Protein AF-A0A319DE50-F1 (afdb_monomer_lite)

Sequence (290 aa):
MATFLLDDYSRTASCPEWMDSVQWENEILPLSLSETEKRRFFRALYRLQTYGNIFGGIERVLDSDWSLEDNLWYEKDPTFCNEEAWRLFFGTMAPYQKLVDKIAQGLVDTSALFFSELPEDQRPPEAISLCDCHELQTREWQTREGLASTGPALLYKILHEDEPLAQRNLVLVNTKMQREHFHTDDLWPRPESVPWAMPLLYPADKFNFGTDRDGLRNLLESLPSFERPNLAWERKWLRDDGDFPEVFPDMFEYALGNRHWNWGYAMWDDERAAQWKAPMLDENYPGYDP

Structure (mmCIF, N/CA/C/O backbone):
data_AF-A0A319DE50-F1
#
_entry.id   AF-A0A319DE50-F1
#
loop_
_atom_site.group_PDB
_atom_site.id
_atom_site.type_symbol
_atom_site.label_atom_id
_atom_site.label_alt_id
_atom_site.label_comp_id
_atom_site.label_asym_id
_atom_site.label_entity_id
_atom_site.label_seq_id
_atom_site.pdbx_PDB_ins_code
_atom_site.Cartn_x
_atom_site.Cartn_y
_atom_site.Cartn_z
_atom_site.occupancy
_atom_site.B_iso_or_equiv
_atom_site.auth_seq_id
_atom_site.auth_comp_id
_atom_site.auth_asym_id
_atom_site.auth_atom_id
_atom_site.pdbx_PDB_model_num
ATOM 1 N N . MET A 1 1 ? 15.748 -8.137 1.531 1.00 70.81 1 MET A N 1
ATOM 2 C CA . MET A 1 1 ? 14.394 -7.734 1.091 1.00 70.81 1 MET A CA 1
ATOM 3 C C . MET A 1 1 ? 13.486 -7.340 2.253 1.00 70.81 1 MET A C 1
ATOM 5 O O . MET A 1 1 ? 13.431 -6.155 2.525 1.00 70.81 1 MET A O 1
ATOM 9 N N . ALA A 1 2 ? 12.810 -8.258 2.961 1.00 72.69 2 ALA A N 1
ATOM 10 C CA . ALA A 1 2 ? 11.705 -7.862 3.849 1.00 72.69 2 ALA A CA 1
ATOM 11 C C . ALA A 1 2 ? 12.076 -6.867 4.965 1.00 72.69 2 ALA A C 1
ATOM 13 O O . ALA A 1 2 ? 11.441 -5.824 5.091 1.00 72.69 2 ALA A O 1
ATOM 14 N N . THR A 1 3 ? 13.139 -7.147 5.723 1.00 83.12 3 THR A N 1
ATOM 15 C CA . THR A 1 3 ? 13.678 -6.234 6.746 1.00 83.12 3 THR A CA 1
ATOM 16 C C . THR A 1 3 ? 14.117 -4.896 6.157 1.00 83.12 3 THR A C 1
ATOM 18 O O . THR A 1 3 ? 13.723 -3.860 6.663 1.00 83.12 3 THR A O 1
ATOM 21 N N . PHE A 1 4 ? 14.835 -4.908 5.032 1.00 81.81 4 PHE A N 1
ATOM 22 C CA . PHE A 1 4 ? 15.253 -3.692 4.323 1.00 81.81 4 PHE A CA 1
ATOM 23 C C . PHE A 1 4 ? 14.069 -2.787 3.935 1.00 81.81 4 PHE A C 1
ATOM 25 O O . PHE A 1 4 ? 14.198 -1.571 3.995 1.00 81.81 4 PHE A O 1
ATOM 32 N N . LEU A 1 5 ? 12.917 -3.359 3.570 1.00 76.75 5 LEU A N 1
ATOM 33 C CA . LEU A 1 5 ? 11.721 -2.596 3.191 1.00 76.75 5 LEU A CA 1
ATOM 34 C C . LEU A 1 5 ? 10.946 -2.065 4.409 1.00 76.75 5 LEU A C 1
ATOM 36 O O . LEU A 1 5 ? 10.341 -1.001 4.315 1.00 76.75 5 LEU A O 1
ATOM 40 N N . LEU A 1 6 ? 11.009 -2.754 5.556 1.00 85.38 6 LEU A N 1
ATOM 41 C CA . LEU A 1 6 ? 10.558 -2.219 6.849 1.00 85.38 6 LEU A CA 1
ATOM 42 C C . LEU A 1 6 ? 11.449 -1.047 7.286 1.00 85.38 6 LEU A C 1
ATOM 44 O O . LEU A 1 6 ? 10.943 0.015 7.644 1.00 85.38 6 LEU A O 1
ATOM 48 N N . ASP A 1 7 ? 12.768 -1.243 7.235 1.00 87.06 7 ASP A N 1
ATOM 49 C CA . ASP A 1 7 ? 13.763 -0.224 7.562 1.00 87.06 7 ASP A CA 1
ATOM 50 C C . ASP A 1 7 ? 13.615 0.991 6.639 1.00 87.06 7 ASP A C 1
ATOM 52 O O . ASP A 1 7 ? 13.705 2.124 7.107 1.00 87.06 7 ASP A O 1
ATOM 56 N N . ASP A 1 8 ? 13.348 0.783 5.345 1.00 83.88 8 ASP A N 1
ATOM 57 C CA . ASP A 1 8 ? 13.068 1.885 4.431 1.00 83.88 8 ASP A CA 1
ATOM 58 C C . ASP A 1 8 ? 11.766 2.602 4.753 1.00 83.88 8 ASP A C 1
ATOM 60 O O . ASP A 1 8 ? 11.806 3.806 4.981 1.00 83.88 8 ASP A O 1
ATOM 64 N N . TYR A 1 9 ? 10.648 1.883 4.897 1.00 84.81 9 TYR A N 1
ATOM 65 C CA . TYR A 1 9 ? 9.379 2.489 5.304 1.00 84.81 9 TYR A CA 1
ATOM 66 C C . TYR A 1 9 ? 9.523 3.308 6.598 1.00 84.81 9 TYR A C 1
ATOM 68 O O . TYR A 1 9 ? 8.973 4.403 6.688 1.00 84.81 9 TYR A O 1
ATOM 76 N N . SER A 1 10 ? 10.321 2.846 7.570 1.00 88.50 10 SER A N 1
ATOM 77 C CA . SER A 1 10 ? 10.605 3.626 8.780 1.00 88.50 10 SER A CA 1
ATOM 78 C C . SER A 1 10 ? 11.291 4.968 8.496 1.00 88.50 10 SER A C 1
ATOM 80 O O . SER A 1 10 ? 11.008 5.941 9.186 1.00 88.50 10 SER A O 1
ATOM 82 N N . ARG A 1 11 ? 12.154 5.052 7.477 1.00 88.12 11 ARG A N 1
ATOM 83 C CA . ARG A 1 11 ? 12.851 6.282 7.068 1.00 88.12 11 ARG A CA 1
ATOM 84 C C . ARG A 1 11 ? 12.043 7.137 6.089 1.00 88.12 11 ARG A C 1
ATOM 86 O O . ARG A 1 11 ? 12.290 8.333 6.021 1.00 88.12 11 ARG A O 1
ATOM 93 N N . THR A 1 12 ? 11.139 6.539 5.308 1.00 83.50 12 THR A N 1
ATOM 94 C CA . THR A 1 12 ? 10.522 7.174 4.127 1.00 83.50 12 THR A CA 1
ATOM 95 C C . THR A 1 12 ? 8.998 7.320 4.200 1.00 83.50 12 THR A C 1
ATOM 97 O O . THR A 1 12 ? 8.396 7.839 3.255 1.00 83.50 12 THR A O 1
ATOM 100 N N . ALA A 1 13 ? 8.347 6.897 5.292 1.00 84.81 13 ALA A N 1
ATOM 101 C CA . ALA A 1 13 ? 6.901 7.030 5.500 1.00 84.81 13 ALA A CA 1
ATOM 102 C C . ALA A 1 13 ? 6.389 8.459 5.226 1.00 84.81 13 ALA A C 1
ATOM 104 O O . ALA A 1 13 ? 7.027 9.446 5.591 1.00 84.81 13 ALA A O 1
ATOM 105 N N . SER A 1 14 ? 5.231 8.574 4.563 1.00 82.44 14 SER A N 1
ATOM 106 C CA . SER A 1 14 ? 4.630 9.878 4.244 1.00 82.44 14 SER A CA 1
ATOM 107 C C . SER A 1 14 ? 4.211 10.614 5.509 1.00 82.44 14 SER A C 1
ATOM 109 O O . SER A 1 14 ? 3.664 9.986 6.416 1.00 82.44 14 SER A O 1
ATOM 111 N N . CYS A 1 15 ? 4.382 11.938 5.504 1.00 86.44 15 CYS A N 1
ATOM 112 C CA . CYS A 1 15 ? 3.722 12.805 6.472 1.00 86.44 15 CYS A CA 1
ATOM 113 C C . CYS A 1 15 ? 2.201 12.551 6.430 1.00 86.44 15 CYS A C 1
ATOM 115 O O . CYS A 1 15 ? 1.641 12.444 5.334 1.00 86.44 15 CYS A O 1
ATOM 117 N N . PRO A 1 16 ? 1.522 12.408 7.577 1.00 87.75 16 PRO A N 1
ATOM 118 C CA . PRO A 1 16 ? 0.067 12.362 7.624 1.00 87.75 16 PRO A CA 1
ATOM 119 C C . PRO A 1 16 ? -0.513 13.759 7.372 1.00 87.75 16 PRO A C 1
ATOM 121 O O . PRO A 1 16 ? 0.035 14.741 7.862 1.00 87.75 16 PRO A O 1
ATOM 124 N N . GLU A 1 17 ? -1.644 13.850 6.667 1.00 85.50 17 GLU A N 1
ATOM 125 C CA . GLU A 1 17 ? -2.285 15.122 6.255 1.00 85.50 17 GLU A CA 1
ATOM 126 C C . GLU A 1 17 ? -2.549 16.116 7.405 1.00 85.50 17 GLU A C 1
ATOM 128 O O . GLU A 1 17 ? -2.635 17.323 7.198 1.00 85.50 17 GLU A O 1
ATOM 133 N N . TRP A 1 18 ? -2.682 15.614 8.635 1.00 89.06 18 TRP A N 1
ATOM 134 C CA . TRP A 1 18 ? -2.965 16.402 9.838 1.00 89.06 18 TRP A CA 1
ATOM 135 C C . TRP A 1 18 ? -1.716 16.781 10.652 1.00 89.06 18 TRP A C 1
ATOM 137 O O . TRP A 1 18 ? -1.844 17.284 11.771 1.00 89.06 18 TRP A O 1
ATOM 147 N N . MET A 1 19 ? -0.517 16.499 10.139 1.00 90.88 19 MET A N 1
ATOM 148 C CA . MET A 1 19 ? 0.757 16.766 10.809 1.00 90.88 19 MET A CA 1
ATOM 149 C C . MET A 1 19 ? 1.609 17.749 10.005 1.00 90.88 19 MET A C 1
ATOM 151 O O . MET A 1 19 ? 1.529 17.818 8.781 1.00 90.88 19 MET A O 1
ATOM 155 N N . ASP A 1 20 ? 2.440 18.516 10.708 1.00 93.19 20 ASP A N 1
ATOM 156 C CA . ASP A 1 20 ? 3.396 19.421 10.076 1.00 93.19 20 ASP A CA 1
ATOM 157 C C . ASP A 1 20 ? 4.543 18.623 9.431 1.00 93.19 20 ASP A C 1
ATOM 159 O O . ASP A 1 20 ? 5.160 17.772 10.077 1.00 93.19 20 ASP A O 1
ATOM 163 N N . SER A 1 21 ? 4.836 18.892 8.155 1.00 91.94 21 SER A N 1
ATOM 164 C CA . SER A 1 21 ? 5.846 18.146 7.396 1.00 91.94 21 SER A CA 1
ATOM 165 C C . SER A 1 21 ? 7.273 18.402 7.877 1.00 91.94 21 SER A C 1
ATOM 167 O O . SER A 1 21 ? 8.094 17.486 7.862 1.00 91.94 21 SER A O 1
ATOM 169 N N . VAL A 1 22 ? 7.569 19.605 8.376 1.00 93.12 22 VAL A N 1
ATOM 170 C CA . VAL A 1 22 ? 8.892 19.945 8.916 1.00 93.12 22 VAL A CA 1
ATOM 171 C C . VAL A 1 22 ? 9.096 19.209 10.242 1.00 93.12 22 VAL A C 1
ATOM 173 O O . VAL A 1 22 ? 10.166 18.641 10.462 1.00 93.12 22 VAL A O 1
ATOM 176 N N . GLN A 1 23 ? 8.068 19.132 11.096 1.00 93.00 23 GLN A N 1
ATOM 177 C CA . GLN A 1 23 ? 8.092 18.288 12.294 1.00 93.00 23 GLN A CA 1
ATOM 178 C C . GLN A 1 23 ? 8.237 16.801 11.938 1.00 93.00 23 GLN A C 1
ATOM 180 O O . GLN A 1 23 ? 9.022 16.093 12.570 1.00 93.00 23 GLN A O 1
ATOM 185 N N . TRP A 1 24 ? 7.519 16.318 10.921 1.00 93.12 24 TRP A N 1
ATOM 186 C CA . TRP A 1 24 ? 7.598 14.922 10.489 1.00 93.12 24 TRP A CA 1
ATOM 187 C C . TRP A 1 24 ? 9.021 14.523 10.076 1.00 93.12 24 TRP A C 1
ATOM 189 O O . TRP A 1 24 ? 9.562 13.538 10.583 1.00 93.12 24 TRP A O 1
ATOM 199 N N . GLU A 1 25 ? 9.650 15.327 9.218 1.00 91.31 25 GLU A N 1
ATOM 200 C CA . GLU A 1 25 ? 11.005 15.089 8.710 1.00 91.31 25 GLU A CA 1
ATOM 201 C C . GLU A 1 25 ? 12.098 15.212 9.782 1.00 91.31 25 GLU A C 1
ATOM 203 O O . GLU A 1 25 ? 13.080 14.473 9.723 1.00 91.31 25 GLU A O 1
ATOM 208 N N . ASN A 1 26 ? 11.949 16.121 10.756 1.00 92.38 26 ASN A N 1
ATOM 209 C CA . ASN A 1 26 ? 13.020 16.455 11.707 1.00 92.38 26 ASN A CA 1
ATOM 210 C C . ASN A 1 26 ? 12.862 15.834 13.108 1.00 92.38 26 ASN A C 1
ATOM 212 O O . ASN A 1 26 ? 13.861 15.691 13.812 1.00 92.38 26 ASN A O 1
ATOM 216 N N . GLU A 1 27 ? 11.644 15.480 13.536 1.00 93.25 27 GLU A N 1
ATOM 217 C CA . GLU A 1 27 ? 11.369 14.972 14.894 1.00 93.25 27 GLU A CA 1
ATOM 218 C C . GLU A 1 27 ? 10.783 13.551 14.932 1.00 93.25 27 GLU A C 1
ATOM 220 O O . GLU A 1 27 ? 10.861 12.896 15.975 1.00 93.25 27 GLU A O 1
ATOM 225 N N . ILE A 1 28 ? 10.174 13.069 13.839 1.00 92.69 28 ILE A N 1
ATOM 226 C CA . ILE A 1 28 ? 9.380 11.824 13.838 1.00 92.69 28 ILE A CA 1
ATOM 227 C C . ILE A 1 28 ? 10.023 10.709 13.002 1.00 92.69 28 ILE A C 1
ATOM 229 O O . ILE A 1 28 ? 9.951 9.540 13.392 1.00 92.69 28 ILE A O 1
ATOM 233 N N . LEU A 1 29 ? 10.668 11.043 11.882 1.00 92.06 29 LEU A N 1
ATOM 234 C CA . LEU A 1 29 ? 11.463 10.089 11.110 1.00 92.06 29 LEU A CA 1
ATOM 235 C C . LEU A 1 29 ? 12.873 9.906 11.726 1.00 92.06 29 LEU A C 1
ATOM 237 O O . LEU A 1 29 ? 13.498 10.886 12.130 1.00 92.06 29 LEU A O 1
ATOM 241 N N . PRO A 1 30 ? 13.425 8.675 11.773 1.00 93.81 30 PRO A N 1
ATOM 242 C CA . PRO A 1 30 ? 12.807 7.419 11.360 1.00 93.81 30 PRO A CA 1
ATOM 243 C C . PRO A 1 30 ? 11.823 6.861 12.404 1.00 93.81 30 PRO A C 1
ATOM 245 O O . PRO A 1 30 ? 12.076 6.886 13.609 1.00 93.81 30 PRO A O 1
ATOM 248 N N . LEU A 1 31 ? 10.724 6.271 11.927 1.00 90.38 31 LEU A N 1
ATOM 249 C CA . LEU A 1 31 ? 9.684 5.682 12.765 1.00 90.38 31 LEU A CA 1
ATOM 250 C C . LEU A 1 31 ? 10.224 4.536 13.630 1.00 90.38 31 LEU A C 1
ATOM 252 O O . LEU A 1 31 ? 10.505 3.437 13.148 1.00 90.38 31 LEU A O 1
ATOM 256 N N . SER A 1 32 ? 10.250 4.749 14.945 1.00 92.38 32 SER A N 1
ATOM 257 C CA . SER A 1 32 ? 10.361 3.658 15.916 1.00 92.38 32 SER A CA 1
ATOM 258 C C . SER A 1 32 ? 9.052 2.858 15.924 1.00 92.38 32 SER A C 1
ATOM 260 O O . SER A 1 32 ? 8.085 3.243 16.585 1.00 92.38 32 SER A O 1
ATOM 262 N N . LEU A 1 33 ? 8.993 1.797 15.114 1.00 90.50 33 LEU A N 1
ATOM 263 C CA . LEU A 1 33 ? 7.822 0.926 14.961 1.00 90.50 33 LEU A CA 1
ATOM 264 C C . LEU A 1 33 ? 7.727 -0.104 16.097 1.00 90.50 33 LEU A C 1
ATOM 266 O O . LEU A 1 33 ? 8.732 -0.698 16.503 1.00 90.50 33 LEU A O 1
ATOM 270 N N . SER A 1 34 ? 6.508 -0.359 16.573 1.00 91.25 34 SER A N 1
ATOM 271 C CA . SER A 1 34 ? 6.209 -1.392 17.573 1.00 91.25 34 SER A CA 1
ATOM 272 C C . SER A 1 34 ? 6.342 -2.811 16.991 1.00 91.25 34 SER A C 1
ATOM 274 O O . SER A 1 34 ? 6.367 -3.010 15.776 1.00 91.25 34 SER A O 1
ATOM 276 N N . GLU A 1 35 ? 6.384 -3.842 17.841 1.00 89.19 35 GLU A N 1
ATOM 277 C CA . GLU A 1 35 ? 6.319 -5.237 17.375 1.00 89.19 35 GLU A CA 1
ATOM 278 C C . GLU A 1 35 ? 4.968 -5.596 16.730 1.00 89.19 35 GLU A C 1
ATOM 280 O O . GLU A 1 35 ? 4.924 -6.441 15.835 1.00 89.19 35 GLU A O 1
ATOM 285 N N . THR A 1 36 ? 3.869 -4.951 17.132 1.00 86.44 36 THR A N 1
ATOM 286 C CA . THR A 1 36 ? 2.558 -5.083 16.477 1.00 86.44 36 THR A CA 1
ATOM 287 C C . THR A 1 36 ? 2.598 -4.437 15.095 1.00 86.44 36 THR A C 1
ATOM 289 O O . THR A 1 36 ? 2.175 -5.060 14.126 1.00 86.44 36 THR A O 1
ATOM 292 N N . GLU A 1 37 ? 3.182 -3.244 14.972 1.00 87.81 37 GLU A N 1
ATOM 293 C CA . GLU A 1 37 ? 3.294 -2.506 13.708 1.00 87.81 37 GLU A CA 1
ATOM 294 C C . GLU A 1 37 ? 4.229 -3.214 12.727 1.00 87.81 37 GLU A C 1
ATOM 296 O O . GLU A 1 37 ? 3.890 -3.369 11.560 1.00 87.81 37 GLU A O 1
ATOM 301 N N . LYS A 1 38 ? 5.358 -3.762 13.197 1.00 89.00 38 LYS A N 1
ATOM 302 C CA . LYS A 1 38 ? 6.231 -4.634 12.390 1.00 89.00 38 LYS A CA 1
ATOM 303 C C . LYS A 1 38 ? 5.509 -5.897 11.936 1.00 89.00 38 LYS A C 1
ATOM 305 O O . LYS A 1 38 ? 5.690 -6.318 10.800 1.00 89.00 38 LYS A O 1
ATOM 310 N N . ARG A 1 39 ? 4.668 -6.508 12.780 1.00 81.50 39 ARG A N 1
ATOM 311 C CA . ARG A 1 39 ? 3.827 -7.652 12.377 1.00 81.50 39 ARG A CA 1
ATOM 312 C C . ARG A 1 39 ? 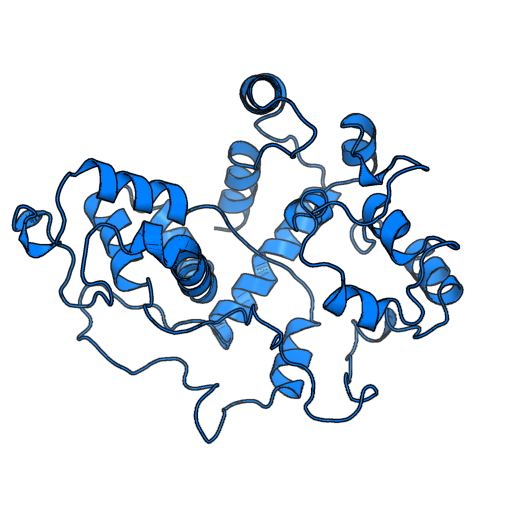2.761 -7.239 11.371 1.00 81.50 39 ARG A C 1
ATOM 314 O O . ARG A 1 39 ? 2.557 -7.970 10.410 1.00 81.50 39 ARG A O 1
ATOM 321 N N . ARG A 1 40 ? 2.119 -6.081 11.549 1.00 79.94 40 ARG A N 1
ATOM 322 C CA . ARG A 1 40 ? 1.155 -5.496 10.606 1.00 79.94 40 ARG A CA 1
ATOM 323 C C . ARG A 1 40 ? 1.829 -5.152 9.272 1.00 79.94 40 ARG A C 1
ATOM 325 O O . ARG A 1 40 ? 1.240 -5.454 8.242 1.00 79.94 40 ARG A O 1
ATOM 332 N N . PHE A 1 41 ? 3.073 -4.666 9.281 1.00 83.19 41 PHE A N 1
ATOM 333 C CA . PHE A 1 41 ? 3.892 -4.360 8.102 1.00 83.19 41 PHE A CA 1
ATOM 334 C C . PHE A 1 41 ? 4.469 -5.603 7.411 1.00 83.19 41 PHE A C 1
ATOM 336 O O . PHE A 1 41 ? 4.418 -5.691 6.195 1.00 83.19 41 PHE A O 1
ATOM 343 N N . PHE A 1 42 ? 5.000 -6.597 8.128 1.00 79.56 42 PHE A N 1
ATOM 344 C CA . PHE A 1 42 ? 5.453 -7.845 7.496 1.00 79.56 42 PHE A CA 1
ATOM 345 C C . PHE A 1 42 ? 4.280 -8.684 7.017 1.00 79.56 42 PHE A C 1
ATOM 347 O O . PHE A 1 42 ? 4.364 -9.285 5.951 1.00 79.56 42 PHE A O 1
ATOM 354 N N . ARG A 1 43 ? 3.157 -8.669 7.751 1.00 74.69 43 ARG A N 1
ATOM 355 C CA . ARG A 1 43 ? 1.880 -9.075 7.180 1.00 74.69 43 ARG A CA 1
ATOM 356 C C . ARG A 1 43 ? 1.644 -8.241 5.928 1.00 74.69 43 ARG A C 1
ATOM 358 O O . ARG A 1 43 ? 1.459 -8.849 4.901 1.00 74.69 43 ARG A O 1
ATOM 365 N N . ALA A 1 44 ? 1.731 -6.913 5.935 1.00 72.00 44 ALA A N 1
ATOM 366 C CA . ALA A 1 44 ? 1.532 -6.119 4.724 1.00 72.00 44 ALA A CA 1
ATOM 367 C C . ALA A 1 44 ? 2.404 -6.584 3.534 1.00 72.00 44 ALA A C 1
ATOM 369 O O . ALA A 1 44 ? 1.902 -7.132 2.562 1.00 72.00 44 ALA A O 1
ATOM 370 N N . LEU A 1 45 ? 3.716 -6.487 3.644 1.00 68.56 45 LEU A N 1
ATOM 371 C CA . LEU A 1 45 ? 4.692 -6.723 2.585 1.00 68.56 45 LEU A CA 1
ATOM 372 C C . LEU A 1 45 ? 4.451 -7.940 1.662 1.00 68.56 45 LEU A C 1
ATOM 374 O O . LEU A 1 45 ? 4.771 -7.902 0.472 1.00 68.56 45 LEU A O 1
ATOM 378 N N . TYR A 1 46 ? 3.904 -9.029 2.205 1.00 62.28 46 TYR A N 1
ATOM 379 C CA . TYR A 1 46 ? 3.781 -10.304 1.511 1.00 62.28 46 TYR A CA 1
ATOM 380 C C . TYR A 1 46 ? 2.458 -10.544 0.719 1.00 62.28 46 TYR A C 1
ATOM 382 O O . TYR A 1 46 ? 2.487 -11.450 -0.109 1.00 62.28 46 TYR A O 1
ATOM 390 N N . ARG A 1 47 ? 1.333 -9.781 0.835 1.00 64.31 47 ARG A N 1
ATOM 391 C CA . ARG A 1 47 ? 0.147 -10.023 -0.070 1.00 64.31 47 ARG A CA 1
ATOM 392 C C . ARG A 1 47 ? 0.550 -9.535 -1.431 1.00 64.31 47 ARG A C 1
ATOM 394 O O . ARG A 1 47 ? 0.354 -10.256 -2.386 1.00 64.31 47 ARG A O 1
ATOM 401 N N . LEU A 1 48 ? 1.141 -8.349 -1.511 1.00 60.09 48 LEU A N 1
ATOM 402 C CA . LEU A 1 48 ? 1.625 -7.788 -2.761 1.00 60.09 48 LEU A CA 1
ATOM 403 C C . LEU A 1 48 ? 2.787 -8.601 -3.353 1.00 60.09 48 LEU A C 1
ATOM 405 O O . LEU A 1 48 ? 2.920 -8.665 -4.569 1.00 60.09 48 LEU A O 1
ATOM 409 N N . GLN A 1 49 ? 3.552 -9.335 -2.531 1.00 57.59 49 GLN A N 1
ATOM 410 C CA . GLN A 1 49 ? 4.434 -10.381 -3.058 1.00 57.59 49 GLN A CA 1
ATOM 411 C C . GLN A 1 49 ? 3.664 -11.542 -3.688 1.00 57.59 49 GLN A C 1
ATOM 413 O O . GLN A 1 49 ? 3.943 -11.910 -4.824 1.00 57.59 49 GLN A O 1
ATOM 418 N N . THR A 1 50 ? 2.720 -12.137 -2.958 1.00 55.50 50 THR A N 1
ATOM 419 C CA . THR A 1 50 ? 1.926 -13.268 -3.452 1.00 55.50 50 THR A CA 1
ATOM 420 C C . THR A 1 50 ? 1.087 -12.875 -4.665 1.00 55.50 50 THR A C 1
ATOM 422 O O . THR A 1 50 ? 1.081 -13.610 -5.638 1.00 55.50 50 THR A O 1
ATOM 425 N N . TYR A 1 51 ? 0.456 -11.703 -4.648 1.00 58.28 51 TYR A N 1
ATOM 426 C CA . TYR A 1 51 ? -0.277 -11.117 -5.759 1.00 58.28 51 TYR A CA 1
ATOM 427 C C . TYR A 1 51 ? 0.634 -10.909 -6.965 1.00 58.28 51 TYR A C 1
ATOM 429 O O . TYR A 1 51 ? 0.321 -11.413 -8.036 1.00 58.28 51 TYR A O 1
ATOM 437 N N . GLY A 1 52 ? 1.771 -10.225 -6.801 1.00 55.12 52 GLY A N 1
ATOM 438 C CA . GLY A 1 52 ? 2.632 -9.898 -7.935 1.00 55.12 52 GLY A CA 1
ATOM 439 C C . GLY A 1 52 ? 3.299 -11.117 -8.568 1.00 55.12 52 GLY A C 1
ATOM 440 O O . GLY A 1 52 ? 3.396 -11.218 -9.784 1.00 55.12 52 GLY A O 1
ATOM 441 N N . ASN A 1 53 ? 3.638 -12.119 -7.756 1.00 60.41 53 ASN A N 1
ATOM 442 C CA . ASN A 1 53 ? 4.102 -13.422 -8.236 1.00 60.41 53 ASN A CA 1
ATOM 443 C C . ASN A 1 53 ? 3.006 -14.262 -8.927 1.00 60.41 53 ASN A C 1
ATOM 445 O O . ASN A 1 53 ? 3.316 -15.327 -9.459 1.00 60.41 53 ASN A O 1
ATOM 449 N N . ILE A 1 54 ? 1.737 -13.853 -8.835 1.00 56.34 54 ILE A N 1
ATOM 450 C CA . ILE A 1 54 ? 0.571 -14.591 -9.326 1.00 56.34 54 ILE A CA 1
ATOM 451 C C . ILE A 1 54 ? -0.080 -13.775 -10.455 1.00 56.34 54 ILE A C 1
ATOM 453 O O . ILE A 1 54 ? 0.197 -14.071 -11.608 1.00 56.34 54 ILE A O 1
ATOM 457 N N . PHE A 1 55 ? -0.841 -12.719 -10.159 1.00 56.31 55 PHE A N 1
ATOM 458 C CA . PHE A 1 55 ? -1.559 -11.864 -11.126 1.00 56.31 55 PHE A CA 1
ATOM 459 C C . PHE A 1 55 ? -0.703 -10.745 -11.751 1.00 56.31 55 PHE A C 1
ATOM 461 O O . PHE A 1 55 ? -1.149 -10.053 -12.667 1.00 56.31 55 PHE A O 1
ATOM 468 N N . GLY A 1 56 ? 0.500 -10.512 -11.224 1.00 59.34 56 GLY A N 1
ATOM 469 C CA . GLY A 1 56 ? 1.336 -9.369 -11.584 1.00 59.34 56 GLY A CA 1
ATOM 470 C C . GLY A 1 56 ? 1.847 -9.361 -13.022 1.00 59.34 56 GLY A C 1
ATOM 471 O O . GLY A 1 56 ? 1.753 -10.347 -13.757 1.00 59.34 56 GLY A O 1
ATOM 472 N N . GLY A 1 57 ? 2.440 -8.239 -13.430 1.00 63.34 57 GLY A N 1
ATOM 473 C CA . GLY A 1 57 ? 3.252 -8.188 -14.638 1.00 63.34 57 GLY A CA 1
ATOM 474 C C . GLY A 1 57 ? 4.442 -9.153 -14.558 1.00 63.34 57 GLY A C 1
ATOM 475 O O . GLY A 1 57 ? 5.134 -9.218 -13.546 1.00 63.34 57 GLY A O 1
ATOM 476 N N . ILE A 1 58 ? 4.705 -9.883 -15.644 1.00 67.06 58 ILE A N 1
ATOM 477 C CA . ILE A 1 58 ? 5.938 -10.668 -15.791 1.00 67.06 58 ILE A CA 1
ATOM 478 C C . ILE A 1 58 ? 7.127 -9.692 -15.807 1.00 67.06 58 ILE A C 1
ATOM 480 O O . ILE A 1 58 ? 7.122 -8.747 -16.599 1.00 67.06 58 ILE A O 1
ATOM 484 N N . GLU A 1 59 ? 8.123 -9.914 -14.942 1.00 70.06 59 GLU A N 1
ATOM 485 C CA . GLU A 1 59 ? 9.342 -9.094 -14.889 1.00 70.06 59 GLU A CA 1
ATOM 486 C C . GLU A 1 59 ? 10.129 -9.223 -16.201 1.00 70.06 59 GLU A C 1
ATOM 488 O O . GLU A 1 59 ? 10.460 -10.333 -16.626 1.00 70.06 59 GLU A O 1
ATOM 493 N N . ARG A 1 60 ? 10.453 -8.088 -16.828 1.00 69.81 60 ARG A N 1
ATOM 494 C CA . ARG A 1 60 ? 11.225 -8.039 -18.076 1.00 69.81 60 ARG A CA 1
ATOM 495 C C . ARG A 1 60 ? 12.686 -7.705 -17.788 1.00 69.81 60 ARG A C 1
ATOM 497 O O . ARG A 1 60 ? 12.990 -6.781 -17.030 1.00 69.81 60 ARG A O 1
ATOM 504 N N . VAL A 1 61 ? 13.585 -8.475 -18.401 1.00 77.19 61 VAL A N 1
ATOM 505 C CA . VAL A 1 61 ? 15.037 -8.246 -18.362 1.00 77.19 61 VAL A CA 1
ATOM 506 C C . VAL A 1 61 ? 15.430 -7.205 -19.409 1.00 77.19 61 VAL A C 1
ATOM 508 O O . VAL A 1 61 ? 14.761 -7.068 -20.426 1.00 77.19 61 VAL A O 1
ATOM 511 N N . LEU A 1 62 ? 16.524 -6.474 -19.180 1.00 71.56 62 LEU A N 1
ATOM 512 C CA . LEU A 1 62 ? 16.930 -5.365 -20.059 1.00 71.56 62 LEU A CA 1
ATOM 513 C C . LEU A 1 62 ? 17.205 -5.806 -21.511 1.00 71.56 62 LEU A C 1
ATOM 515 O O . LEU A 1 62 ? 16.983 -5.021 -22.429 1.00 71.56 62 LEU A O 1
ATOM 519 N N . ASP A 1 63 ? 17.638 -7.056 -21.702 1.00 76.25 63 ASP A N 1
ATOM 520 C CA . ASP A 1 63 ? 17.999 -7.644 -22.999 1.00 76.25 63 ASP A CA 1
ATOM 521 C C . ASP A 1 63 ? 16.845 -8.412 -23.689 1.00 76.25 63 ASP A C 1
ATOM 523 O O . ASP A 1 63 ? 17.089 -9.128 -24.661 1.00 76.25 63 ASP A O 1
ATOM 527 N N . SER A 1 64 ? 15.602 -8.355 -23.185 1.00 68.81 64 SER A N 1
ATOM 528 C CA . SER A 1 64 ? 14.476 -9.062 -23.822 1.00 68.81 64 SER A CA 1
ATOM 529 C C . SER A 1 64 ? 13.881 -8.272 -24.987 1.00 68.81 64 SER A C 1
ATOM 531 O O . SER A 1 64 ? 13.551 -7.098 -24.815 1.00 68.81 64 SER A O 1
ATOM 533 N N . ASP A 1 65 ? 13.635 -8.946 -26.115 1.00 71.06 65 ASP A N 1
ATOM 534 C CA . ASP A 1 65 ? 12.816 -8.421 -27.213 1.00 71.06 65 ASP A CA 1
ATOM 535 C C . ASP A 1 65 ? 11.467 -7.881 -26.699 1.00 71.06 65 ASP A C 1
ATOM 537 O O . ASP A 1 65 ? 10.857 -8.442 -25.781 1.00 71.06 65 ASP A O 1
ATOM 541 N N . TRP A 1 66 ? 10.958 -6.814 -27.322 1.00 56.09 66 TRP A N 1
ATOM 542 C CA . TRP A 1 66 ? 9.627 -6.301 -26.997 1.00 56.09 66 TRP A CA 1
ATOM 543 C C . TRP A 1 66 ? 8.555 -7.352 -27.313 1.00 56.09 66 TRP A C 1
ATOM 545 O O . TRP A 1 66 ? 8.366 -7.745 -28.466 1.00 56.09 66 TRP A O 1
ATOM 555 N N . SER A 1 67 ? 7.823 -7.783 -26.286 1.00 60.50 67 SER A N 1
ATOM 556 C CA . SER A 1 67 ? 6.721 -8.735 -26.411 1.00 60.50 67 SER A CA 1
ATOM 557 C C . SER A 1 67 ? 5.383 -8.134 -25.964 1.00 60.50 67 SER A C 1
ATOM 559 O O . SER A 1 67 ? 5.319 -7.246 -25.107 1.00 60.50 67 SER A O 1
ATOM 561 N N . LEU A 1 68 ? 4.293 -8.692 -26.493 1.00 54.53 68 LEU A N 1
ATOM 562 C CA . LEU A 1 68 ? 2.957 -8.618 -25.886 1.00 54.53 68 LEU A CA 1
ATOM 563 C C . LEU A 1 68 ? 2.686 -9.812 -24.951 1.00 54.53 68 LEU A C 1
ATOM 565 O O . LEU A 1 68 ? 1.582 -9.940 -24.430 1.00 54.53 68 LEU A O 1
ATOM 569 N N . GLU A 1 69 ? 3.680 -10.683 -24.737 1.00 54.66 69 GLU A N 1
ATOM 570 C CA . GLU A 1 69 ? 3.582 -11.781 -23.777 1.00 54.66 69 GLU A CA 1
ATOM 571 C C . GLU A 1 69 ? 3.609 -11.210 -22.360 1.00 54.66 69 GLU A C 1
ATOM 573 O O . GLU A 1 69 ? 4.626 -10.741 -21.849 1.00 54.66 69 GLU A O 1
ATOM 578 N N . ASP A 1 70 ? 2.430 -11.226 -21.761 1.00 57.84 70 ASP A N 1
ATOM 579 C CA . ASP A 1 70 ? 2.112 -10.688 -20.453 1.00 57.84 70 ASP A CA 1
ATOM 580 C C . ASP A 1 70 ? 1.282 -11.729 -19.691 1.00 57.84 70 ASP A C 1
ATOM 582 O O . ASP A 1 70 ? 0.931 -12.786 -20.218 1.00 57.84 70 ASP A O 1
ATOM 586 N N . ASN A 1 71 ? 0.920 -11.436 -18.445 1.00 57.50 71 ASN A N 1
ATOM 587 C CA . ASN A 1 71 ? -0.025 -12.272 -17.715 1.00 57.50 71 ASN A CA 1
ATOM 588 C C . ASN A 1 71 ? -1.435 -12.047 -18.303 1.00 57.50 71 ASN A C 1
ATOM 590 O O . ASN A 1 71 ? -2.085 -11.039 -18.022 1.00 57.50 71 ASN A O 1
ATOM 594 N N . LEU A 1 72 ? -1.885 -12.933 -19.201 1.00 55.81 72 LEU A N 1
ATOM 595 C CA . LEU A 1 72 ? -3.081 -12.726 -20.044 1.00 55.81 72 LEU A CA 1
ATOM 596 C C . LEU A 1 72 ? -4.418 -13.006 -19.326 1.00 55.81 72 LEU A C 1
ATOM 598 O O . LEU A 1 72 ? -5.413 -13.357 -19.955 1.00 55.81 72 LEU A O 1
ATOM 602 N N . TRP A 1 73 ? -4.465 -12.875 -18.000 1.00 57.59 73 TRP A N 1
ATOM 603 C CA . TRP A 1 73 ? -5.576 -13.377 -17.176 1.00 57.59 73 TRP A CA 1
ATOM 604 C C . TRP A 1 73 ? -6.865 -12.554 -17.276 1.00 57.59 73 TRP A C 1
ATOM 606 O O . TRP A 1 73 ? -7.884 -12.961 -16.734 1.00 57.59 73 TRP A O 1
ATOM 616 N N . TYR A 1 74 ? -6.818 -11.437 -18.000 1.00 49.38 74 TYR A N 1
ATOM 617 C CA . TYR A 1 74 ? -7.951 -10.564 -18.314 1.00 49.38 74 TYR A CA 1
ATOM 618 C C . TYR A 1 74 ? -8.397 -10.669 -19.780 1.00 49.38 74 TYR A C 1
ATOM 620 O O . TYR A 1 74 ? -9.253 -9.907 -20.229 1.00 49.38 74 TYR A O 1
ATOM 628 N N . GLU A 1 75 ? -7.791 -11.568 -20.561 1.00 54.19 75 GLU A N 1
ATOM 629 C CA . GLU A 1 75 ? -8.178 -11.781 -21.954 1.00 54.19 75 GLU A CA 1
ATOM 630 C C . GLU A 1 75 ? -9.364 -12.751 -22.071 1.00 54.19 75 GLU A C 1
ATOM 632 O O . GLU A 1 75 ? -9.928 -13.219 -21.086 1.00 54.19 75 GLU A O 1
ATOM 637 N N . LYS A 1 76 ? -9.799 -13.005 -23.307 1.00 47.34 76 LYS A N 1
ATOM 638 C CA . LYS A 1 76 ? -11.139 -13.516 -23.657 1.00 47.34 76 LYS A CA 1
ATOM 639 C C . LYS A 1 76 ? -11.483 -14.938 -23.169 1.00 47.34 76 LYS A C 1
ATOM 641 O O . LYS A 1 76 ? -12.580 -15.415 -23.449 1.00 47.34 76 LYS A O 1
ATOM 646 N N . ASP A 1 77 ? -10.548 -15.605 -22.506 1.00 53.34 77 ASP A N 1
ATOM 647 C CA . ASP A 1 77 ? -10.685 -16.924 -21.884 1.00 53.34 77 ASP A CA 1
ATOM 648 C C . ASP A 1 77 ? -9.755 -16.923 -20.645 1.00 53.34 77 ASP A C 1
ATOM 650 O O . ASP A 1 77 ? -8.586 -17.311 -20.741 1.00 53.34 77 ASP A O 1
ATOM 654 N N . PRO A 1 78 ? -10.188 -16.311 -19.523 1.00 57.03 78 PRO A N 1
ATOM 655 C CA . PRO A 1 78 ? -9.298 -15.926 -18.429 1.00 57.03 78 PRO A CA 1
ATOM 656 C C . PRO A 1 78 ? -8.822 -17.138 -17.619 1.00 57.03 78 PRO A C 1
ATOM 658 O O . PRO A 1 78 ? -9.563 -18.088 -17.381 1.00 57.03 78 PRO A O 1
ATOM 661 N N . THR A 1 79 ? -7.570 -17.098 -17.151 1.00 53.66 79 THR A N 1
ATOM 662 C CA . THR A 1 79 ? -6.939 -18.214 -16.412 1.00 53.66 79 THR A CA 1
ATOM 663 C C . THR A 1 79 ? -7.580 -18.480 -15.042 1.00 53.66 79 THR A C 1
ATOM 665 O O . THR A 1 79 ? -7.462 -19.587 -14.522 1.00 53.66 79 THR A O 1
ATOM 668 N N . PHE A 1 80 ? -8.269 -17.483 -14.482 1.00 53.56 80 PHE A N 1
ATOM 669 C CA . PHE A 1 80 ? -9.038 -17.547 -13.238 1.00 53.56 80 PHE A CA 1
ATOM 670 C C . PHE A 1 80 ? -10.300 -16.695 -13.390 1.00 53.56 80 PHE A C 1
ATOM 672 O O . PHE A 1 80 ? -10.250 -15.654 -14.047 1.00 53.56 80 PHE A O 1
ATOM 679 N N . CYS A 1 81 ? -11.413 -17.076 -12.760 1.00 58.22 81 CYS A N 1
ATOM 680 C CA . CYS A 1 81 ? -12.574 -16.180 -12.671 1.00 58.22 81 CYS A CA 1
ATOM 681 C C . CYS A 1 81 ? -12.399 -15.115 -11.565 1.00 58.22 81 CYS A C 1
ATOM 683 O O . CYS A 1 81 ? -11.535 -15.249 -10.690 1.00 58.22 81 CYS A O 1
ATOM 685 N N . ASN A 1 82 ? -13.240 -14.071 -11.562 1.00 56.03 82 ASN A N 1
ATOM 686 C CA . ASN A 1 82 ? -13.215 -13.014 -10.536 1.00 56.03 82 ASN A CA 1
ATOM 687 C C . ASN A 1 82 ? -13.286 -13.599 -9.116 1.00 56.03 82 ASN A C 1
ATOM 689 O O . ASN A 1 82 ? -12.533 -13.198 -8.231 1.00 56.03 82 ASN A O 1
ATOM 693 N N . GLU A 1 83 ? -14.135 -14.606 -8.905 1.00 53.47 83 GLU A N 1
ATOM 694 C CA . GLU A 1 83 ? -14.298 -15.300 -7.629 1.00 53.47 83 GLU A CA 1
ATOM 695 C C . GLU A 1 83 ? -13.070 -16.147 -7.235 1.00 53.47 83 GLU A C 1
ATOM 697 O O . GLU A 1 83 ? -12.838 -16.381 -6.049 1.00 53.47 83 GLU A O 1
ATOM 702 N N . GLU A 1 84 ? -12.251 -16.602 -8.187 1.00 54.00 84 GLU A N 1
ATOM 703 C CA . GLU A 1 84 ? -10.987 -17.298 -7.911 1.00 54.00 84 GLU A CA 1
ATOM 704 C C . GLU A 1 84 ? -9.858 -16.324 -7.575 1.00 54.00 84 GLU A C 1
ATOM 706 O O . GLU A 1 84 ? -9.106 -16.574 -6.628 1.00 54.00 84 GLU A O 1
ATOM 711 N N . ALA A 1 85 ? -9.803 -15.175 -8.257 1.00 55.66 85 ALA A N 1
ATOM 712 C CA . ALA A 1 85 ? -8.938 -14.067 -7.864 1.00 55.66 85 ALA A CA 1
ATOM 713 C C . ALA A 1 85 ? -9.267 -13.596 -6.434 1.00 55.66 85 ALA A C 1
ATOM 715 O O . ALA A 1 85 ? -8.385 -13.520 -5.572 1.00 55.66 85 ALA A O 1
ATOM 716 N N . TRP A 1 86 ? -10.559 -13.389 -6.150 1.00 54.91 86 TRP A N 1
ATOM 717 C CA . TRP A 1 86 ? -11.089 -13.019 -4.837 1.00 54.91 86 TRP A CA 1
ATOM 718 C C . TRP A 1 86 ? -10.645 -13.992 -3.736 1.00 54.91 86 TRP A C 1
ATOM 720 O O . TRP A 1 86 ? -10.058 -13.583 -2.732 1.00 54.91 86 TRP A O 1
ATOM 730 N N . ARG A 1 87 ? -10.841 -15.303 -3.940 1.00 55.94 87 ARG A N 1
ATOM 731 C CA . ARG A 1 87 ? -10.431 -16.351 -2.984 1.00 55.94 87 ARG A CA 1
ATOM 732 C C . ARG A 1 87 ? -8.950 -16.286 -2.606 1.00 55.94 87 ARG A C 1
ATOM 734 O O . ARG A 1 87 ? -8.615 -16.607 -1.467 1.00 55.94 87 ARG A O 1
ATOM 741 N N . LEU A 1 88 ? -8.074 -15.885 -3.528 1.00 52.19 88 LEU A N 1
ATOM 742 C CA . LEU A 1 88 ? -6.631 -15.828 -3.286 1.00 52.19 88 LEU A CA 1
ATOM 743 C C . LEU A 1 88 ? -6.232 -14.591 -2.458 1.00 52.19 88 LEU A C 1
ATOM 745 O O . LEU A 1 88 ? -5.369 -14.687 -1.585 1.00 52.19 88 LEU A O 1
ATOM 749 N N . PHE A 1 89 ? -6.906 -13.455 -2.661 1.00 48.56 89 PHE A N 1
ATOM 750 C CA . PHE A 1 89 ? -6.646 -12.200 -1.943 1.00 48.56 89 PHE A CA 1
ATOM 751 C C . PHE A 1 89 ? -7.015 -12.219 -0.457 1.00 48.56 89 PHE A C 1
ATOM 753 O O . PHE A 1 89 ? -6.328 -11.591 0.353 1.00 48.56 89 PHE A O 1
ATOM 760 N N . PHE A 1 90 ? -8.099 -12.908 -0.091 1.00 50.62 90 PHE A N 1
ATOM 761 C CA . PHE A 1 90 ? -8.595 -12.915 1.289 1.00 50.62 90 PHE A CA 1
ATOM 762 C C . PHE A 1 90 ? -7.826 -13.863 2.226 1.00 50.62 90 PHE A C 1
ATOM 764 O O . PHE A 1 90 ? -7.958 -13.762 3.447 1.00 50.62 90 PHE A O 1
ATOM 771 N N . GLY A 1 91 ? -6.888 -14.652 1.687 1.00 46.47 91 GLY A N 1
ATOM 772 C CA . GLY A 1 91 ? -5.729 -15.130 2.450 1.00 46.47 91 GLY A CA 1
ATOM 773 C C . GLY A 1 91 ? -4.919 -13.969 3.051 1.00 46.47 91 GLY A C 1
ATOM 774 O O . GLY A 1 91 ? -5.104 -12.811 2.698 1.00 46.47 91 GLY A O 1
ATOM 775 N N . THR A 1 92 ? -4.045 -14.228 4.020 1.00 30.84 92 THR A N 1
ATOM 776 C CA . THR A 1 92 ? -3.340 -13.190 4.806 1.00 30.84 92 THR A CA 1
ATOM 777 C C . THR A 1 92 ? -2.437 -12.268 3.953 1.00 30.84 92 THR A C 1
ATOM 779 O O . THR A 1 92 ? -1.948 -12.748 2.941 1.00 30.84 92 THR A O 1
ATOM 782 N N . MET A 1 93 ? -2.125 -11.029 4.426 1.00 35.41 93 MET A N 1
ATOM 783 C CA . MET A 1 93 ? -0.993 -10.101 4.054 1.00 35.41 93 MET A CA 1
ATOM 784 C C . MET A 1 93 ? -1.413 -8.617 3.609 1.00 35.41 93 MET A C 1
ATOM 786 O O . MET A 1 93 ? -2.494 -8.267 4.054 1.00 35.41 93 MET A O 1
ATOM 790 N N . ALA A 1 94 ? -0.675 -7.675 2.936 1.00 36.50 94 ALA A N 1
ATOM 791 C CA . ALA A 1 94 ? -1.088 -6.315 2.320 1.00 36.50 94 ALA A CA 1
ATOM 792 C C . ALA A 1 94 ? -0.065 -5.576 1.286 1.00 36.50 94 ALA A C 1
ATOM 794 O O . ALA A 1 94 ? 0.325 -6.319 0.384 1.00 36.50 94 ALA A O 1
ATOM 795 N N . PRO A 1 95 ? 0.352 -4.239 1.241 1.00 42.41 95 PRO A N 1
ATOM 796 C CA . PRO A 1 95 ? 0.818 -3.509 -0.010 1.00 42.41 95 PRO A CA 1
ATOM 797 C C . PRO A 1 95 ? 2.130 -2.587 -0.007 1.00 42.41 95 PRO A C 1
ATOM 799 O O . PRO A 1 95 ? 2.941 -2.693 0.910 1.00 42.41 95 PRO A O 1
ATOM 802 N N . TYR A 1 96 ? 2.355 -1.702 -1.035 1.00 41.62 96 TYR A N 1
ATOM 803 C CA . TYR A 1 96 ? 3.501 -0.747 -1.321 1.00 41.62 96 TYR A CA 1
ATOM 804 C C . TYR A 1 96 ? 3.050 0.623 -1.936 1.00 41.62 96 TYR A C 1
ATOM 806 O O . TYR A 1 96 ? 1.909 0.713 -2.369 1.00 41.62 96 TYR A O 1
ATOM 814 N N . GLN A 1 97 ? 3.930 1.657 -2.059 1.00 41.12 97 GLN A N 1
ATOM 815 C CA . GLN A 1 97 ? 3.619 2.937 -2.782 1.00 41.12 97 GLN A CA 1
ATOM 816 C C . GLN A 1 97 ? 4.786 3.757 -3.430 1.00 41.12 97 GLN A C 1
ATOM 818 O O . GLN A 1 97 ? 4.573 4.379 -4.464 1.00 41.12 97 GLN A O 1
ATOM 823 N N . LYS A 1 98 ? 5.989 3.857 -2.830 1.00 51.38 98 LYS A N 1
ATOM 824 C CA . LYS A 1 98 ? 6.801 5.114 -2.851 1.00 51.38 98 LYS A CA 1
ATOM 825 C C . LYS A 1 98 ? 7.941 5.331 -3.876 1.00 51.38 98 LYS A C 1
ATOM 827 O O . LYS A 1 98 ? 8.579 6.379 -3.816 1.00 51.38 98 LYS A O 1
ATOM 832 N N . LEU A 1 99 ? 8.283 4.384 -4.755 1.00 53.19 99 LEU A N 1
ATOM 833 C CA . LEU A 1 99 ? 9.550 4.473 -5.520 1.00 53.19 99 LEU A CA 1
ATOM 834 C C . LEU A 1 99 ? 9.482 5.290 -6.827 1.00 53.19 99 LEU A C 1
ATOM 836 O O . LEU A 1 99 ? 10.489 5.861 -7.243 1.00 53.19 99 LEU A O 1
ATOM 840 N N . VAL A 1 100 ? 8.324 5.337 -7.488 1.00 56.16 100 VAL A N 1
ATOM 841 C CA . VAL A 1 100 ? 8.188 5.900 -8.848 1.00 56.16 100 VAL A CA 1
ATOM 842 C C . VAL A 1 100 ? 8.527 7.385 -8.899 1.00 56.16 100 VAL A C 1
ATOM 844 O O . VAL A 1 100 ? 9.253 7.836 -9.782 1.00 56.16 100 VAL A O 1
ATOM 847 N N . ASP A 1 101 ? 8.042 8.112 -7.904 1.00 57.44 101 ASP A N 1
ATOM 848 C CA . ASP A 1 101 ? 8.040 9.563 -7.765 1.00 57.44 101 ASP A CA 1
ATOM 849 C C . ASP A 1 101 ? 9.457 10.155 -7.948 1.00 57.44 101 ASP A C 1
ATOM 851 O O . ASP A 1 101 ? 9.666 11.117 -8.690 1.00 57.44 101 ASP A O 1
ATOM 855 N N . LYS A 1 102 ? 10.464 9.499 -7.349 1.00 67.56 102 LYS A N 1
ATOM 856 C CA . LYS A 1 102 ? 11.893 9.852 -7.444 1.00 67.56 102 LYS A CA 1
ATOM 857 C C . LYS A 1 102 ? 12.431 9.756 -8.880 1.00 67.56 102 LYS A C 1
ATOM 859 O O . LYS A 1 102 ? 13.280 10.550 -9.277 1.00 67.56 102 LYS A O 1
ATOM 864 N N . ILE A 1 103 ? 11.987 8.754 -9.637 1.00 62.03 103 ILE A N 1
ATOM 865 C CA . ILE A 1 103 ? 12.514 8.430 -10.972 1.00 62.03 103 ILE A CA 1
ATOM 866 C C . ILE A 1 103 ? 11.766 9.211 -12.059 1.00 62.03 103 ILE A C 1
ATOM 868 O O . ILE A 1 103 ? 12.389 9.620 -13.036 1.00 62.03 103 ILE A O 1
ATOM 872 N N . ALA A 1 104 ? 10.481 9.515 -11.849 1.00 61.84 104 ALA A N 1
ATOM 873 C CA . ALA A 1 104 ? 9.739 10.460 -12.679 1.00 61.84 104 ALA A CA 1
ATOM 874 C C . ALA A 1 104 ? 10.394 11.856 -12.661 1.00 61.84 104 ALA A C 1
ATOM 876 O O . ALA A 1 104 ? 10.700 12.396 -13.724 1.00 61.84 104 ALA A O 1
ATOM 877 N N . GLN A 1 105 ? 10.706 12.403 -11.476 1.00 70.12 105 GLN A N 1
ATOM 878 C CA . GLN A 1 105 ? 11.372 13.709 -11.361 1.00 70.12 105 GLN A CA 1
ATOM 879 C C . GLN A 1 105 ? 12.732 13.738 -12.082 1.00 70.12 105 GLN A C 1
ATOM 881 O O . GLN A 1 105 ? 13.009 14.661 -12.845 1.00 70.12 105 GLN A O 1
ATOM 886 N N . GLY A 1 106 ? 13.547 12.6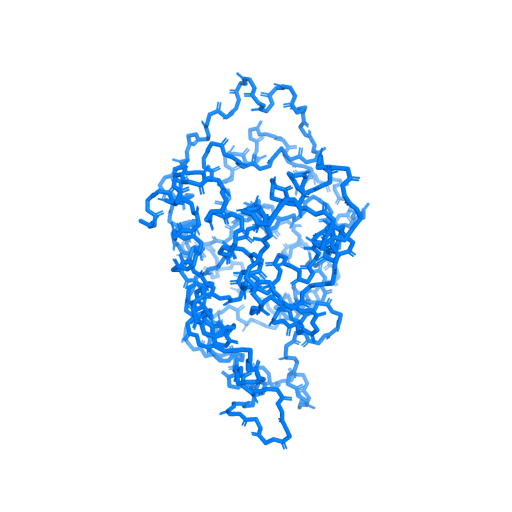90 -11.916 1.00 70.69 106 GLY A N 1
ATOM 887 C CA . GLY A 1 106 ? 14.871 12.598 -12.542 1.00 70.69 106 GLY A CA 1
ATOM 888 C C . GLY A 1 106 ? 14.869 12.537 -14.078 1.00 70.69 106 GLY A C 1
ATOM 889 O O . GLY A 1 106 ? 15.913 12.777 -14.682 1.00 70.69 106 GLY A O 1
ATOM 890 N N . LEU A 1 107 ? 13.732 12.242 -14.724 1.00 62.56 107 LEU A N 1
ATOM 891 C CA . LEU A 1 107 ? 13.577 12.385 -16.178 1.00 62.56 107 LEU A CA 1
ATOM 892 C C . LEU A 1 107 ? 13.197 13.810 -16.581 1.00 62.56 107 LEU A C 1
ATOM 894 O O . LEU A 1 107 ? 13.769 14.336 -17.535 1.00 62.56 107 LEU A O 1
ATOM 898 N N . VAL A 1 108 ? 12.281 14.448 -15.849 1.00 68.38 108 VAL A N 1
ATOM 899 C CA . VAL A 1 108 ? 11.857 15.839 -16.097 1.00 68.38 108 VAL A CA 1
ATOM 900 C C . VAL A 1 108 ? 13.053 16.795 -16.002 1.00 68.38 108 VAL A C 1
ATOM 902 O O . VAL A 1 108 ? 13.230 17.665 -16.856 1.00 68.38 108 VAL A O 1
ATOM 905 N N . ASP A 1 109 ? 13.942 16.566 -15.032 1.00 73.69 109 ASP A N 1
ATOM 906 C CA . ASP A 1 109 ? 15.159 17.358 -14.823 1.00 73.69 109 ASP A CA 1
ATOM 907 C C . ASP A 1 109 ? 16.139 17.320 -16.022 1.00 73.69 109 ASP A C 1
ATOM 909 O O . ASP A 1 109 ? 16.997 18.197 -16.147 1.00 73.69 109 ASP A O 1
ATOM 913 N N . THR A 1 110 ? 16.011 16.357 -16.951 1.00 66.12 110 THR A N 1
ATOM 914 C CA . THR A 1 110 ? 16.865 16.276 -18.157 1.00 66.12 110 THR A CA 1
ATOM 915 C C . THR A 1 110 ? 16.576 17.364 -19.195 1.00 66.12 110 THR A C 1
ATOM 917 O O . THR A 1 110 ? 17.405 17.596 -20.074 1.00 66.12 110 THR A O 1
ATOM 920 N N . SER A 1 111 ? 15.417 18.032 -19.117 1.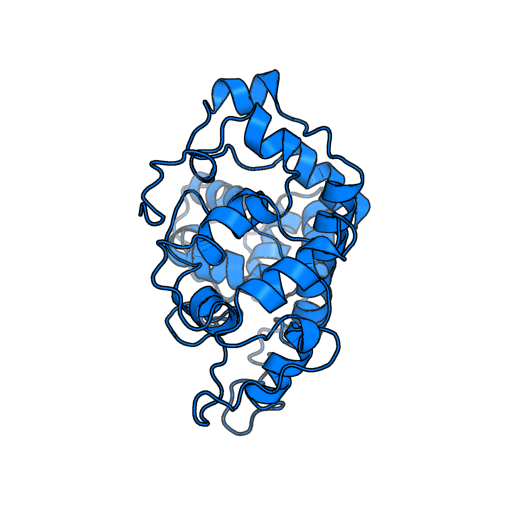00 71.94 111 SER A N 1
ATOM 921 C CA . SER A 1 111 ? 14.907 18.978 -20.129 1.00 71.94 111 SER A CA 1
ATOM 922 C C . SER A 1 111 ? 14.706 18.404 -21.547 1.00 71.94 111 SER A C 1
ATOM 924 O O . SER A 1 111 ? 14.398 19.167 -22.464 1.00 71.94 111 SER A O 1
ATOM 926 N N . ALA A 1 112 ? 14.854 17.090 -21.749 1.00 72.06 112 ALA A N 1
ATOM 927 C CA . ALA A 1 112 ? 14.496 16.418 -22.996 1.00 72.06 112 ALA A CA 1
ATOM 928 C C . ALA A 1 112 ? 12.985 16.149 -23.039 1.00 72.06 112 ALA A C 1
ATOM 930 O O . ALA A 1 112 ? 12.392 15.759 -22.032 1.00 72.06 112 ALA A O 1
ATOM 931 N N . LEU A 1 113 ? 12.358 16.317 -24.205 1.00 74.38 113 LEU A N 1
ATOM 932 C CA . LEU A 1 113 ? 10.977 15.890 -24.416 1.00 74.38 113 LEU A CA 1
ATOM 933 C C . LEU A 1 113 ? 10.958 14.391 -24.708 1.00 74.38 113 LEU A C 1
ATOM 935 O O . LEU A 1 113 ? 10.309 13.643 -23.985 1.00 74.38 113 LEU A O 1
ATOM 939 N N . PHE A 1 114 ? 11.719 13.946 -25.710 1.00 80.94 114 PHE A N 1
ATOM 940 C CA . PHE A 1 114 ? 11.738 12.558 -26.175 1.00 80.94 114 PHE A CA 1
ATOM 941 C C . PHE A 1 114 ? 13.033 11.832 -25.801 1.00 80.94 114 PHE A C 1
ATOM 943 O O . PHE A 1 114 ? 14.122 12.400 -25.850 1.00 80.94 114 PHE A O 1
ATOM 950 N N . PHE A 1 115 ? 12.949 10.521 -25.553 1.00 79.19 115 PHE A N 1
ATOM 951 C CA . PHE A 1 115 ? 14.127 9.693 -25.261 1.00 79.19 115 PHE A CA 1
ATOM 952 C C . PHE A 1 115 ? 15.188 9.704 -26.378 1.00 79.19 115 PHE A C 1
ATOM 954 O O . PHE A 1 115 ? 16.369 9.505 -26.107 1.00 79.19 115 PHE A O 1
ATOM 961 N N . SER A 1 116 ? 14.801 9.971 -27.628 1.00 81.31 116 SER A N 1
ATOM 962 C CA . SER A 1 116 ? 15.722 10.117 -28.765 1.00 81.31 116 SER A CA 1
ATOM 963 C C . SER A 1 116 ? 16.619 11.362 -28.681 1.00 81.31 116 SER A C 1
ATOM 965 O O . SER A 1 116 ? 17.696 11.372 -29.283 1.00 81.31 116 SER A O 1
ATOM 967 N N . GLU A 1 117 ? 16.214 12.384 -27.923 1.00 81.94 117 GLU A N 1
ATOM 968 C CA . GLU A 1 117 ? 16.959 13.633 -27.711 1.00 81.94 117 GLU A CA 1
ATOM 969 C C . GLU A 1 117 ? 18.064 13.480 -26.652 1.00 81.94 117 GLU A C 1
ATOM 971 O O . GLU A 1 117 ? 18.992 14.290 -26.610 1.00 81.94 117 GLU A O 1
ATOM 976 N N . LEU A 1 118 ? 18.008 12.420 -25.836 1.00 83.31 118 LEU A N 1
ATOM 977 C CA . LEU A 1 118 ? 19.074 12.068 -24.900 1.00 83.31 118 LEU A CA 1
ATOM 978 C C . LEU A 1 118 ? 20.350 11.618 -25.647 1.00 83.31 118 LEU A C 1
ATOM 980 O O . LEU A 1 118 ? 20.249 11.015 -26.728 1.00 83.31 118 LEU A O 1
ATOM 984 N N . PRO A 1 119 ? 21.546 11.844 -25.058 1.00 85.88 119 PRO A N 1
ATOM 985 C CA . PRO A 1 119 ? 22.798 11.229 -25.499 1.00 85.88 119 PRO A CA 1
ATOM 986 C C . PRO A 1 119 ? 22.656 9.714 -25.665 1.00 85.88 119 PRO A C 1
ATOM 988 O O . PRO A 1 119 ? 21.931 9.075 -24.908 1.00 85.88 119 PRO A O 1
ATOM 991 N N . GLU A 1 120 ? 23.332 9.132 -26.656 1.00 83.56 120 GLU A N 1
ATOM 992 C CA . GLU A 1 120 ? 23.141 7.730 -27.058 1.00 83.56 120 GLU A CA 1
ATOM 993 C C . GLU A 1 120 ? 23.447 6.728 -25.929 1.00 83.56 120 GLU A C 1
ATOM 995 O O . GLU A 1 120 ? 22.718 5.756 -25.761 1.00 83.56 120 GLU A O 1
ATOM 1000 N N . ASP A 1 121 ? 24.441 7.035 -25.093 1.00 84.56 121 ASP A N 1
ATOM 1001 C CA . ASP A 1 121 ? 24.813 6.329 -23.859 1.00 84.56 121 ASP A CA 1
ATOM 1002 C C . ASP A 1 121 ? 23.795 6.481 -22.712 1.00 84.56 121 ASP A C 1
ATOM 1004 O O . ASP A 1 121 ? 23.811 5.710 -21.755 1.00 84.56 121 ASP A O 1
ATOM 1008 N N . GLN A 1 122 ? 22.897 7.463 -22.806 1.00 82.56 122 GLN A N 1
ATOM 1009 C CA . GLN A 1 122 ? 21.877 7.785 -21.805 1.00 82.56 122 GLN A CA 1
ATOM 1010 C C . GLN A 1 122 ? 20.462 7.430 -22.268 1.00 82.56 122 GLN A C 1
ATOM 1012 O O . GLN A 1 122 ? 19.506 7.653 -21.519 1.00 82.56 122 GLN A O 1
ATOM 1017 N N . ARG A 1 123 ? 20.285 6.858 -23.463 1.00 85.06 123 ARG A N 1
ATOM 1018 C CA . ARG A 1 123 ? 18.977 6.379 -23.929 1.00 85.06 123 ARG A CA 1
ATOM 1019 C C . ARG A 1 123 ? 18.510 5.165 -23.111 1.00 85.06 123 ARG A C 1
ATOM 1021 O O . ARG A 1 123 ? 19.335 4.436 -22.557 1.00 85.06 123 ARG A O 1
ATOM 1028 N N . PRO A 1 124 ? 17.193 4.959 -22.959 1.00 81.19 124 PRO A N 1
ATOM 1029 C CA . PRO A 1 124 ? 16.662 3.717 -22.413 1.00 81.19 124 PRO A CA 1
ATOM 1030 C C . PRO A 1 124 ? 16.765 2.564 -23.436 1.00 81.19 124 PRO A C 1
ATOM 1032 O O . PRO A 1 124 ? 16.942 2.828 -24.627 1.00 81.19 124 PRO A O 1
ATOM 1035 N N . PRO A 1 125 ? 16.630 1.295 -23.001 1.00 82.19 125 PRO A N 1
ATOM 1036 C CA . PRO A 1 125 ? 16.580 0.139 -23.901 1.00 82.19 125 PRO A CA 1
ATOM 1037 C C . PRO A 1 125 ? 15.377 0.185 -24.853 1.00 82.19 125 PRO A C 1
ATOM 1039 O O . PRO A 1 125 ? 14.343 0.761 -24.522 1.00 82.19 125 PRO A O 1
ATOM 1042 N N . GLU A 1 126 ? 15.457 -0.503 -25.996 1.00 78.94 126 GLU A N 1
ATOM 1043 C CA . GLU A 1 126 ? 14.350 -0.575 -26.972 1.00 78.94 126 GLU A CA 1
ATOM 1044 C C . GLU A 1 126 ? 13.095 -1.293 -26.429 1.00 78.94 126 GLU A C 1
ATOM 1046 O O . GLU A 1 126 ? 12.003 -1.122 -26.964 1.00 78.94 126 GLU A O 1
ATOM 1051 N N . ALA A 1 127 ? 13.227 -2.063 -25.343 1.00 74.75 127 ALA A N 1
ATOM 1052 C CA . ALA A 1 127 ? 12.151 -2.846 -24.733 1.00 74.75 127 ALA A CA 1
ATOM 1053 C C . ALA A 1 127 ? 11.101 -2.027 -23.944 1.00 74.75 127 ALA A C 1
ATOM 1055 O O . ALA A 1 127 ? 10.134 -2.609 -23.443 1.00 74.75 127 ALA A O 1
ATOM 1056 N N . ILE A 1 128 ? 11.274 -0.707 -23.793 1.00 78.25 128 ILE A N 1
ATOM 1057 C CA . ILE A 1 128 ? 10.354 0.143 -23.016 1.00 78.25 128 ILE A CA 1
ATOM 1058 C C . ILE A 1 128 ? 8.988 0.309 -23.697 1.00 78.25 128 ILE A C 1
ATOM 1060 O O . ILE A 1 128 ? 8.873 0.276 -24.919 1.00 78.25 128 ILE A O 1
ATOM 1064 N N . SER A 1 129 ? 7.935 0.559 -22.909 1.00 71.31 129 SER A N 1
ATOM 1065 C CA . SER A 1 129 ? 6.597 0.855 -23.449 1.00 71.31 129 SER A CA 1
ATOM 1066 C C . SER A 1 129 ? 6.265 2.351 -23.536 1.00 71.31 129 SER A C 1
ATOM 1068 O O . SER A 1 129 ? 5.108 2.685 -23.767 1.00 71.31 129 SER A O 1
ATOM 1070 N N . LEU A 1 130 ? 7.223 3.241 -23.265 1.00 75.50 130 LEU A N 1
ATOM 1071 C CA . LEU A 1 130 ? 7.018 4.688 -23.109 1.00 75.50 130 LEU A CA 1
ATOM 1072 C C . LEU A 1 130 ? 7.613 5.450 -24.300 1.00 75.50 130 LEU A C 1
ATOM 1074 O O . LEU A 1 130 ? 8.681 5.098 -24.797 1.00 75.50 130 LEU A O 1
ATOM 1078 N N . CYS A 1 131 ? 6.935 6.501 -24.747 1.00 75.56 131 CYS A N 1
ATOM 1079 C CA . CYS A 1 131 ? 7.319 7.292 -25.914 1.00 75.56 131 CYS A CA 1
ATOM 1080 C C . CYS A 1 131 ? 8.194 8.506 -25.571 1.00 75.56 131 CYS A C 1
ATOM 1082 O O . CYS A 1 131 ? 9.013 8.915 -26.399 1.00 75.56 131 CYS A O 1
ATOM 1084 N N . ASP A 1 132 ? 8.023 9.098 -24.386 1.00 80.38 132 ASP A N 1
ATOM 1085 C CA . ASP A 1 132 ? 8.659 10.366 -24.021 1.00 80.38 132 ASP A CA 1
ATOM 1086 C C . ASP A 1 132 ? 9.038 10.453 -22.525 1.00 80.38 132 ASP A C 1
ATOM 1088 O O . ASP A 1 132 ? 8.603 9.644 -21.700 1.00 80.38 132 ASP A O 1
ATOM 1092 N N . CYS A 1 133 ? 9.897 11.419 -22.179 1.00 73.88 133 CYS A N 1
ATOM 1093 C CA . CYS A 1 133 ? 10.486 11.566 -20.843 1.00 73.88 133 CYS A CA 1
ATOM 1094 C C . CYS A 1 133 ? 9.480 11.988 -19.755 1.00 73.88 133 CYS A C 1
ATOM 1096 O O . CYS A 1 133 ? 9.768 11.836 -18.569 1.00 73.88 133 CYS A O 1
ATOM 1098 N N . HIS A 1 134 ? 8.314 12.513 -20.136 1.00 74.44 134 HIS A N 1
ATOM 1099 C CA . HIS A 1 134 ? 7.285 13.020 -19.228 1.00 74.44 134 HIS A CA 1
ATOM 1100 C C . HIS A 1 134 ? 6.208 11.968 -18.923 1.00 74.44 134 HIS A C 1
ATOM 1102 O O . HIS A 1 134 ? 5.450 12.137 -17.966 1.00 74.44 134 HIS A O 1
ATOM 1108 N N . GLU A 1 135 ? 6.143 10.859 -19.669 1.00 73.62 135 GLU A N 1
ATOM 1109 C CA . GLU A 1 135 ? 5.094 9.846 -19.486 1.00 73.62 135 GLU A CA 1
ATOM 1110 C C . GLU A 1 135 ? 5.111 9.144 -18.121 1.00 73.62 135 GLU A C 1
ATOM 1112 O O . GLU A 1 135 ? 4.045 8.771 -17.636 1.00 73.62 135 GLU A O 1
ATOM 1117 N N . LEU A 1 136 ? 6.264 9.031 -17.443 1.00 70.88 136 LEU A N 1
ATOM 1118 C CA . LEU A 1 136 ? 6.294 8.550 -16.048 1.00 70.88 136 LEU A CA 1
ATOM 1119 C C . LEU A 1 136 ? 5.533 9.478 -15.085 1.00 70.88 136 LEU A C 1
ATOM 1121 O O . LEU A 1 136 ? 5.053 9.014 -14.055 1.00 70.88 136 LEU A O 1
ATOM 1125 N N . GLN A 1 137 ? 5.437 10.774 -15.397 1.00 72.38 137 GLN A N 1
ATOM 1126 C CA . GLN A 1 137 ? 4.748 11.766 -14.571 1.00 72.38 137 GLN A CA 1
ATOM 1127 C C . GLN A 1 137 ? 3.294 11.967 -15.019 1.00 72.38 137 GLN A C 1
ATOM 1129 O O . GLN A 1 137 ? 2.399 12.047 -14.183 1.00 72.38 137 GLN A O 1
ATOM 1134 N N . THR A 1 138 ? 3.017 12.001 -16.328 1.00 73.25 138 THR A N 1
ATOM 1135 C CA . THR A 1 138 ? 1.635 12.130 -16.834 1.00 73.25 138 THR A CA 1
ATOM 1136 C C . THR A 1 138 ? 0.818 10.843 -16.679 1.00 73.25 138 THR A C 1
ATOM 1138 O O . THR A 1 138 ? -0.410 10.908 -16.660 1.00 73.25 138 THR A O 1
ATOM 1141 N N . ARG A 1 139 ? 1.482 9.690 -16.508 1.00 70.00 139 ARG A N 1
ATOM 1142 C CA . ARG A 1 139 ? 0.886 8.380 -16.186 1.00 70.00 139 ARG A CA 1
ATOM 1143 C C . ARG A 1 139 ? 1.410 7.822 -14.857 1.00 70.00 139 ARG A C 1
ATOM 1145 O O . ARG A 1 139 ? 1.631 6.617 -14.721 1.00 70.00 139 ARG A O 1
ATOM 1152 N N . GLU A 1 140 ? 1.653 8.696 -13.878 1.00 70.56 140 GLU A N 1
ATOM 1153 C CA . GLU A 1 140 ? 2.218 8.344 -12.563 1.00 70.56 140 GLU A CA 1
ATOM 1154 C C . GLU A 1 140 ? 1.428 7.217 -11.868 1.00 70.56 140 GLU A C 1
ATOM 1156 O O . GLU A 1 140 ? 2.021 6.312 -11.277 1.00 70.56 140 GLU A O 1
ATOM 1161 N N . TRP A 1 141 ? 0.096 7.230 -11.996 1.00 64.19 141 TRP A N 1
ATOM 1162 C CA . TRP A 1 141 ? -0.800 6.202 -11.461 1.00 64.19 141 TRP A CA 1
ATOM 1163 C C . TRP A 1 141 ? -0.525 4.822 -12.064 1.00 64.19 141 TRP A C 1
ATOM 1165 O O . TRP A 1 141 ? -0.048 3.934 -11.362 1.00 64.19 141 TRP A O 1
ATOM 1175 N N . GLN A 1 142 ? -0.718 4.675 -13.378 1.00 68.38 142 GLN A N 1
ATOM 1176 C CA . GLN A 1 142 ? -0.541 3.411 -14.103 1.00 68.38 142 GLN A CA 1
ATOM 1177 C C . GLN A 1 142 ? 0.910 2.905 -14.009 1.00 68.38 142 GLN A C 1
ATOM 1179 O O . GLN A 1 142 ? 1.166 1.702 -13.983 1.00 68.38 142 GLN A O 1
ATOM 1184 N N . THR A 1 143 ? 1.869 3.827 -13.891 1.00 70.81 143 THR A N 1
ATOM 1185 C CA . THR A 1 143 ? 3.284 3.528 -13.643 1.00 70.81 143 THR A CA 1
ATOM 1186 C C . THR A 1 143 ? 3.499 2.894 -12.265 1.00 70.81 143 THR A C 1
ATOM 1188 O O . THR A 1 143 ? 4.074 1.807 -12.180 1.00 70.81 143 THR A O 1
ATOM 1191 N N . ARG A 1 144 ? 3.023 3.533 -11.181 1.00 69.75 144 ARG A N 1
ATOM 1192 C CA . ARG A 1 144 ? 3.061 2.966 -9.816 1.00 69.75 144 ARG A CA 1
ATOM 1193 C C . ARG A 1 144 ? 2.364 1.613 -9.764 1.00 69.75 144 ARG A C 1
ATOM 1195 O O . ARG A 1 144 ? 2.891 0.679 -9.167 1.00 69.75 144 ARG A O 1
ATOM 1202 N N . GLU A 1 145 ? 1.212 1.517 -10.409 1.00 64.06 145 GLU A N 1
ATOM 1203 C CA . GLU A 1 145 ? 0.357 0.341 -10.442 1.00 64.06 145 GLU A CA 1
ATOM 1204 C C . GLU A 1 145 ? 1.033 -0.854 -11.136 1.00 64.06 145 GLU A C 1
ATOM 1206 O O . GLU A 1 145 ? 1.184 -1.919 -10.535 1.00 64.06 145 GLU A O 1
ATOM 1211 N N . GLY A 1 146 ? 1.537 -0.660 -12.360 1.00 68.81 146 GLY A N 1
ATOM 1212 C CA . GLY A 1 146 ? 2.253 -1.685 -13.121 1.00 68.81 146 GLY A CA 1
ATOM 1213 C C . GLY A 1 146 ? 3.524 -2.167 -12.417 1.00 68.81 146 GLY A C 1
ATOM 1214 O O . GLY A 1 146 ? 3.735 -3.374 -12.297 1.00 68.81 146 GLY A O 1
ATOM 1215 N N . LEU A 1 147 ? 4.330 -1.252 -11.868 1.00 70.50 147 LEU A N 1
ATOM 1216 C CA . LEU A 1 147 ? 5.563 -1.597 -11.146 1.00 70.50 147 LEU A CA 1
ATOM 1217 C C . LEU A 1 147 ? 5.290 -2.290 -9.803 1.00 70.50 147 LEU A C 1
ATOM 1219 O O . LEU A 1 147 ? 6.022 -3.207 -9.428 1.00 70.50 147 LEU A O 1
ATOM 1223 N N . ALA A 1 148 ? 4.231 -1.896 -9.089 1.00 64.25 148 ALA A N 1
ATOM 1224 C CA . ALA A 1 148 ? 3.769 -2.613 -7.904 1.00 64.25 148 ALA A CA 1
ATOM 1225 C C . ALA A 1 148 ? 3.256 -4.017 -8.264 1.00 64.25 148 ALA A C 1
ATOM 1227 O O . ALA A 1 148 ? 3.467 -4.953 -7.490 1.00 64.25 148 ALA A O 1
ATOM 1228 N N . SER A 1 149 ? 2.641 -4.183 -9.444 1.00 60.03 149 SER A N 1
ATOM 1229 C CA . SER A 1 149 ? 2.141 -5.478 -9.914 1.00 60.03 149 SER A CA 1
ATOM 1230 C C . SER A 1 149 ? 3.266 -6.494 -10.102 1.00 60.03 149 SER A C 1
ATOM 1232 O O . SER A 1 149 ? 3.113 -7.622 -9.665 1.00 60.03 149 SER A O 1
ATOM 1234 N N . THR A 1 150 ? 4.427 -6.111 -10.643 1.00 65.81 150 THR A N 1
ATOM 1235 C CA . THR A 1 150 ? 5.581 -7.017 -10.837 1.00 65.81 150 THR A CA 1
ATOM 1236 C C . THR A 1 150 ? 6.190 -7.507 -9.508 1.00 65.81 150 THR A C 1
ATOM 1238 O O . THR A 1 150 ? 7.018 -8.419 -9.470 1.00 65.81 150 THR A O 1
ATOM 1241 N N . GLY A 1 151 ? 5.759 -6.937 -8.380 1.00 59.59 151 GLY A N 1
ATOM 1242 C CA . GLY A 1 151 ? 6.064 -7.439 -7.049 1.00 59.59 151 GLY A CA 1
ATOM 1243 C C . GLY A 1 151 ? 7.463 -7.075 -6.532 1.00 59.59 151 GLY A C 1
ATOM 1244 O O . GLY A 1 151 ? 8.246 -6.350 -7.153 1.00 59.59 151 GLY A O 1
ATOM 1245 N N . PRO A 1 152 ? 7.814 -7.556 -5.328 1.00 55.41 152 PRO A N 1
ATOM 1246 C CA . PRO A 1 152 ? 8.941 -7.021 -4.577 1.00 55.41 152 PRO A CA 1
ATOM 1247 C C . PRO A 1 152 ? 10.309 -7.516 -5.033 1.00 55.41 152 PRO A C 1
ATOM 1249 O O . PRO A 1 152 ? 11.312 -6.974 -4.579 1.00 55.41 152 PRO A O 1
ATOM 1252 N N . ALA A 1 153 ? 10.376 -8.535 -5.894 1.00 64.94 153 ALA A N 1
ATOM 1253 C CA . ALA A 1 153 ? 11.642 -8.986 -6.464 1.00 64.94 153 ALA A CA 1
ATOM 1254 C C . ALA A 1 153 ? 12.239 -7.885 -7.357 1.00 64.94 153 ALA A C 1
ATOM 1256 O O . ALA A 1 153 ? 13.404 -7.526 -7.182 1.00 64.94 153 ALA A O 1
ATOM 1257 N N . LEU A 1 154 ? 11.410 -7.283 -8.220 1.00 74.44 154 LEU A N 1
ATOM 1258 C CA . LEU A 1 154 ? 11.761 -6.095 -8.994 1.00 74.44 154 LEU A CA 1
ATOM 1259 C C . LEU A 1 154 ? 12.054 -4.901 -8.073 1.00 74.44 154 LEU A C 1
ATOM 1261 O O . LEU A 1 154 ? 13.105 -4.280 -8.203 1.00 74.44 154 LEU A O 1
ATOM 1265 N N . LEU A 1 155 ? 11.182 -4.614 -7.097 1.00 69.81 155 LEU A N 1
ATOM 1266 C CA . LEU A 1 155 ? 11.391 -3.506 -6.152 1.00 69.81 155 LEU A CA 1
ATOM 1267 C C . LEU A 1 155 ? 12.741 -3.610 -5.422 1.00 69.81 155 LEU A C 1
ATOM 1269 O O . LEU A 1 155 ? 13.460 -2.624 -5.290 1.00 69.81 155 LEU A O 1
ATOM 1273 N N . TYR A 1 156 ? 13.100 -4.812 -4.968 1.00 70.38 156 TYR A N 1
ATOM 1274 C CA . TYR A 1 156 ? 14.374 -5.083 -4.311 1.00 70.38 156 TYR A CA 1
ATOM 1275 C C . TYR A 1 156 ? 15.563 -4.869 -5.251 1.00 70.38 156 TYR A C 1
ATOM 1277 O O . TYR A 1 156 ? 16.540 -4.264 -4.818 1.00 70.38 156 TYR A O 1
ATOM 1285 N N . LYS A 1 157 ? 15.465 -5.313 -6.515 1.00 79.38 157 LYS A N 1
ATOM 1286 C CA . LYS A 1 157 ? 16.482 -5.074 -7.553 1.00 79.38 157 LYS A CA 1
ATOM 1287 C C . LYS A 1 157 ? 16.696 -3.578 -7.780 1.00 79.38 157 LYS A C 1
ATOM 1289 O O . LYS A 1 157 ? 17.818 -3.119 -7.624 1.00 79.38 157 LYS A O 1
ATOM 1294 N N . ILE A 1 158 ? 15.635 -2.808 -8.044 1.00 81.75 158 ILE A N 1
ATOM 1295 C CA . ILE A 1 158 ? 15.740 -1.355 -8.280 1.00 81.75 158 ILE A CA 1
ATOM 1296 C C . ILE A 1 158 ? 16.355 -0.647 -7.058 1.00 81.75 158 ILE A C 1
ATOM 1298 O O . ILE A 1 158 ? 17.227 0.200 -7.211 1.00 81.75 158 ILE A O 1
ATOM 1302 N N . LEU A 1 159 ? 15.947 -1.017 -5.837 1.00 75.38 159 LEU A N 1
ATOM 1303 C CA . LEU A 1 159 ? 16.458 -0.423 -4.592 1.00 75.38 159 LEU A CA 1
ATOM 1304 C C . LEU A 1 159 ? 17.873 -0.885 -4.184 1.00 75.38 159 LEU A C 1
ATOM 1306 O O . LEU A 1 159 ? 18.398 -0.364 -3.204 1.00 75.38 159 LEU A O 1
ATOM 1310 N N . HIS A 1 160 ? 18.461 -1.865 -4.877 1.00 80.81 160 HIS A N 1
ATOM 1311 C CA . HIS A 1 160 ? 19.849 -2.325 -4.687 1.00 80.81 160 HIS A CA 1
ATOM 1312 C C . HIS A 1 160 ? 20.713 -2.103 -5.938 1.00 80.81 160 HIS A C 1
ATOM 1314 O O . HIS A 1 160 ? 21.844 -2.581 -5.984 1.00 80.81 160 HIS A O 1
ATOM 1320 N N . GLU A 1 161 ? 20.190 -1.404 -6.946 1.00 89.88 161 GLU A N 1
ATOM 1321 C CA . GLU A 1 161 ? 20.969 -0.969 -8.097 1.00 89.88 161 GLU A CA 1
ATOM 1322 C C . GLU A 1 161 ? 21.624 0.376 -7.766 1.00 89.88 161 GLU A C 1
ATOM 1324 O O . GLU A 1 161 ? 20.933 1.388 -7.612 1.00 89.88 161 GLU A O 1
ATOM 1329 N N . ASP A 1 162 ? 22.948 0.362 -7.612 1.00 85.56 162 ASP A N 1
ATOM 1330 C CA . ASP A 1 162 ? 23.761 1.529 -7.257 1.00 85.56 162 ASP A CA 1
ATOM 1331 C C . ASP A 1 162 ? 24.028 2.438 -8.474 1.00 85.56 162 ASP A C 1
ATOM 1333 O O . ASP A 1 162 ? 24.355 3.615 -8.302 1.00 85.56 162 ASP A O 1
ATOM 1337 N N . GLU A 1 163 ? 23.900 1.922 -9.704 1.00 90.88 163 GLU A N 1
ATOM 1338 C CA . GLU A 1 163 ? 24.145 2.677 -10.937 1.00 90.88 163 GLU A CA 1
ATOM 1339 C C . GLU A 1 163 ? 22.858 3.407 -11.403 1.00 90.88 163 GLU A C 1
ATOM 1341 O O . GLU A 1 163 ? 21.861 2.754 -11.726 1.00 90.88 163 GLU A O 1
ATOM 1346 N N . PRO A 1 164 ? 22.819 4.758 -11.443 1.00 85.19 164 PRO A N 1
ATOM 1347 C CA . PRO A 1 164 ? 21.585 5.502 -11.709 1.00 85.19 164 PRO A CA 1
ATOM 1348 C C . PRO A 1 164 ? 20.913 5.227 -13.063 1.00 85.19 164 PRO A C 1
ATOM 1350 O O . PRO A 1 164 ? 19.680 5.250 -13.130 1.00 85.19 164 PRO A O 1
ATOM 1353 N N . LEU A 1 165 ? 21.670 4.977 -14.139 1.00 84.62 165 LEU A N 1
ATOM 1354 C CA . LEU A 1 165 ? 21.097 4.679 -15.456 1.00 84.62 165 LEU A CA 1
ATOM 1355 C C . LEU A 1 165 ? 20.480 3.275 -15.477 1.00 84.62 165 LEU A C 1
ATOM 1357 O O . LEU A 1 165 ? 19.362 3.125 -15.969 1.00 84.62 165 LEU A O 1
ATOM 1361 N N . ALA A 1 166 ? 21.125 2.275 -14.876 1.00 85.19 166 ALA A N 1
ATOM 1362 C CA . ALA A 1 166 ? 20.561 0.944 -14.662 1.00 85.19 166 ALA A CA 1
ATOM 1363 C C . ALA A 1 166 ? 19.308 0.985 -13.766 1.00 85.19 166 ALA A C 1
ATOM 1365 O O . ALA A 1 166 ? 18.275 0.438 -14.155 1.00 85.19 166 ALA A O 1
ATOM 1366 N N . GLN A 1 167 ? 19.338 1.707 -12.635 1.00 87.12 167 GLN A N 1
ATOM 1367 C CA . GLN A 1 167 ? 18.183 1.883 -11.736 1.00 87.12 167 GLN A CA 1
ATOM 1368 C C . GLN A 1 167 ? 16.976 2.474 -12.487 1.00 87.12 167 GLN A C 1
ATOM 1370 O O . GLN A 1 167 ? 15.851 1.981 -12.369 1.00 87.12 167 GLN A O 1
ATOM 1375 N N . ARG A 1 168 ? 17.218 3.501 -13.311 1.00 87.56 168 ARG A N 1
ATOM 1376 C CA . ARG A 1 168 ? 16.223 4.126 -14.194 1.00 87.56 168 ARG A CA 1
ATOM 1377 C C . ARG A 1 168 ? 15.727 3.164 -15.280 1.00 87.56 168 ARG A C 1
ATOM 1379 O O . ARG A 1 168 ? 14.524 3.080 -15.515 1.00 87.56 168 ARG A O 1
ATOM 1386 N N . ASN A 1 169 ? 16.627 2.436 -15.940 1.00 86.75 169 ASN A N 1
ATOM 1387 C CA . ASN A 1 169 ? 16.296 1.530 -17.043 1.00 86.75 169 ASN A CA 1
ATOM 1388 C C . ASN A 1 169 ? 15.476 0.318 -16.572 1.00 86.75 169 ASN A C 1
ATOM 1390 O O . ASN A 1 169 ? 14.525 -0.059 -17.252 1.00 86.75 169 ASN A O 1
ATOM 1394 N N . LEU A 1 170 ? 15.775 -0.238 -15.390 1.00 83.81 170 LEU A N 1
ATOM 1395 C CA . LEU A 1 170 ? 14.975 -1.295 -14.755 1.00 83.81 170 LEU A CA 1
ATOM 1396 C C . LEU A 1 170 ? 13.517 -0.862 -14.551 1.00 83.81 170 LEU A C 1
ATOM 1398 O O . LEU A 1 170 ? 12.606 -1.651 -14.804 1.00 83.81 170 LEU A O 1
ATOM 1402 N N . VAL A 1 171 ? 13.298 0.390 -14.136 1.00 83.69 171 VAL A N 1
ATOM 1403 C CA . VAL A 1 171 ? 11.957 0.977 -14.013 1.00 83.69 171 VAL A CA 1
ATOM 1404 C C . VAL A 1 171 ? 11.320 1.193 -15.381 1.00 83.69 171 VAL A C 1
ATOM 1406 O O . VAL A 1 171 ? 10.223 0.699 -15.604 1.00 83.69 171 VAL A O 1
ATOM 1409 N N . LEU A 1 172 ? 12.003 1.841 -16.327 1.00 84.00 172 LEU A N 1
ATOM 1410 C CA . LEU A 1 172 ? 11.438 2.132 -17.652 1.00 84.00 172 LEU A CA 1
ATOM 1411 C C . LEU A 1 172 ? 11.023 0.873 -18.438 1.00 84.00 172 LEU A C 1
ATOM 1413 O O . LEU A 1 172 ? 10.004 0.903 -19.123 1.00 84.00 172 LEU A O 1
ATOM 1417 N N . VAL A 1 173 ? 11.775 -0.230 -18.328 1.00 84.38 173 VAL A N 1
ATOM 1418 C CA . VAL A 1 173 ? 11.470 -1.513 -18.999 1.00 84.38 173 VAL A CA 1
ATOM 1419 C C . VAL A 1 173 ? 10.325 -2.280 -18.318 1.00 84.38 173 VAL A C 1
ATOM 1421 O O . VAL A 1 173 ? 9.644 -3.069 -18.969 1.00 84.38 173 VAL A O 1
ATOM 1424 N N . ASN A 1 174 ? 10.076 -2.040 -17.025 1.00 78.31 174 ASN A N 1
ATOM 1425 C CA . ASN A 1 174 ? 8.995 -2.691 -16.276 1.00 78.31 174 ASN A CA 1
ATOM 1426 C C . ASN A 1 174 ? 7.751 -1.798 -16.070 1.00 78.31 174 ASN A C 1
ATOM 1428 O O . ASN A 1 174 ? 6.726 -2.291 -15.597 1.00 78.31 174 ASN A O 1
ATOM 1432 N N . THR A 1 175 ? 7.796 -0.520 -16.457 1.00 78.75 175 THR A N 1
ATOM 1433 C CA . THR A 1 175 ? 6.611 0.342 -16.579 1.00 78.75 175 THR A CA 1
ATOM 1434 C C . THR A 1 175 ? 5.771 -0.087 -17.782 1.00 78.75 175 THR A C 1
ATOM 1436 O O . THR A 1 175 ? 6.311 -0.349 -18.855 1.00 78.75 175 THR A O 1
ATOM 1439 N N . LYS A 1 176 ? 4.441 -0.128 -17.622 1.00 66.75 176 LYS A N 1
ATOM 1440 C CA . LYS A 1 176 ? 3.499 -0.557 -18.667 1.00 66.75 176 LYS A CA 1
ATOM 1441 C C . LYS A 1 176 ? 2.487 0.528 -19.008 1.00 66.75 176 LYS A C 1
ATOM 1443 O O . LYS A 1 176 ? 1.942 1.192 -18.136 1.00 66.75 176 LYS A O 1
ATOM 1448 N N . MET A 1 177 ? 2.216 0.681 -20.302 1.00 58.06 177 MET A N 1
ATOM 1449 C CA . MET A 1 177 ? 1.494 1.840 -20.834 1.00 58.06 177 MET A CA 1
ATOM 1450 C C . MET A 1 177 ? -0.046 1.778 -20.742 1.00 58.06 177 MET A C 1
ATOM 1452 O O . MET A 1 177 ? -0.690 2.815 -20.903 1.00 58.06 177 MET A O 1
ATOM 1456 N N . GLN A 1 178 ? -0.631 0.577 -20.597 1.00 54.03 178 GLN A N 1
ATOM 1457 C CA . GLN A 1 178 ? -2.056 0.305 -20.894 1.00 54.03 178 GLN A CA 1
ATOM 1458 C C . GLN A 1 178 ? -2.711 -0.830 -20.068 1.00 54.03 178 GLN A C 1
ATOM 1460 O O . GLN A 1 178 ? -3.738 -1.362 -20.487 1.00 54.03 178 GLN A O 1
ATOM 1465 N N . ARG A 1 179 ? -2.147 -1.256 -18.929 1.00 55.62 179 ARG A N 1
ATOM 1466 C CA . ARG A 1 179 ? -2.783 -2.282 -18.080 1.00 55.62 179 ARG A CA 1
ATOM 1467 C C . ARG A 1 179 ? -2.908 -1.802 -16.641 1.00 55.62 179 ARG A C 1
ATOM 1469 O O . ARG A 1 179 ? -1.902 -1.666 -15.952 1.00 55.62 179 ARG A O 1
ATOM 1476 N N . GLU A 1 180 ? -4.151 -1.592 -16.218 1.00 55.38 180 GLU A N 1
ATOM 1477 C CA . GLU A 1 180 ? -4.505 -1.682 -14.807 1.00 55.38 180 GLU A CA 1
ATOM 1478 C C . GLU A 1 180 ? -4.272 -3.127 -14.343 1.00 55.38 180 GLU A C 1
ATOM 1480 O O . GLU A 1 180 ? -4.649 -4.089 -15.017 1.00 55.38 180 GLU A O 1
ATOM 1485 N N . HIS A 1 181 ? -3.622 -3.264 -13.197 1.00 53.88 181 HIS A N 1
ATOM 1486 C CA . HIS A 1 181 ? -3.412 -4.515 -12.476 1.00 53.88 181 HIS A CA 1
ATOM 1487 C C . HIS A 1 181 ? -4.166 -4.485 -11.138 1.00 53.88 181 HIS A C 1
ATOM 1489 O O . HIS A 1 181 ? -4.746 -5.487 -10.714 1.00 53.88 181 HIS A O 1
ATOM 1495 N N . PHE A 1 182 ? -4.225 -3.319 -10.494 1.00 51.88 182 PHE A N 1
ATOM 1496 C CA . PHE A 1 182 ? -5.066 -3.055 -9.339 1.00 51.88 182 PHE A CA 1
ATOM 1497 C C . PHE A 1 182 ? -6.257 -2.209 -9.800 1.00 51.88 182 PHE A C 1
ATOM 1499 O O . PHE A 1 182 ? -6.231 -0.992 -9.650 1.00 51.88 182 PHE A O 1
ATOM 1506 N N . HIS A 1 183 ? -7.281 -2.865 -10.367 1.00 54.38 183 HIS A N 1
ATOM 1507 C CA . HIS A 1 183 ? -8.498 -2.220 -10.891 1.00 54.38 183 HIS A CA 1
ATOM 1508 C C . HIS A 1 183 ? -8.983 -1.090 -9.980 1.00 54.38 183 HIS A C 1
ATOM 1510 O O . HIS A 1 183 ? -9.304 -1.348 -8.814 1.00 54.38 183 HIS A O 1
ATOM 1516 N N . THR A 1 184 ? -9.025 0.139 -10.495 1.00 47.62 184 THR A N 1
ATOM 1517 C CA . THR A 1 184 ? -9.219 1.321 -9.636 1.00 47.62 184 THR A CA 1
ATOM 1518 C C . THR A 1 184 ? -10.425 2.193 -9.968 1.00 47.62 184 THR A C 1
ATOM 1520 O O . THR A 1 184 ? -10.877 2.905 -9.074 1.00 47.62 184 THR A O 1
ATOM 1523 N N . ASP A 1 185 ? -11.044 2.018 -11.139 1.00 43.19 185 ASP A N 1
ATOM 1524 C CA . ASP A 1 185 ? -12.368 2.570 -11.455 1.00 43.19 185 ASP A CA 1
ATOM 1525 C C . ASP A 1 185 ? -13.441 1.452 -11.423 1.00 43.19 185 ASP A C 1
ATOM 1527 O O . ASP A 1 185 ? -13.537 0.625 -12.330 1.00 43.19 185 ASP A O 1
ATOM 1531 N N . ASP A 1 186 ? -14.230 1.401 -10.338 1.00 39.81 186 ASP A N 1
ATOM 1532 C CA . ASP A 1 186 ? -15.395 0.522 -10.056 1.00 39.81 186 ASP A CA 1
ATOM 1533 C C . ASP A 1 186 ? -15.217 -1.020 -10.087 1.00 39.81 186 ASP A C 1
ATOM 1535 O O . ASP A 1 186 ? -16.077 -1.746 -9.567 1.00 39.81 186 ASP A O 1
ATOM 1539 N N . LEU A 1 187 ? -14.121 -1.537 -10.655 1.00 42.31 187 LEU A N 1
ATOM 1540 C CA . LEU A 1 187 ? -13.966 -2.939 -11.078 1.00 42.31 187 LEU A CA 1
ATOM 1541 C C . LEU A 1 187 ? -12.952 -3.780 -10.279 1.00 42.31 187 LEU A C 1
ATOM 1543 O O . LEU A 1 187 ? -12.473 -4.801 -10.776 1.00 42.31 187 LEU A O 1
ATOM 1547 N N . TRP A 1 188 ? -12.669 -3.441 -9.015 1.00 46.19 188 TRP A N 1
ATOM 1548 C CA . TRP A 1 188 ? -12.119 -4.449 -8.090 1.00 46.19 188 TRP A CA 1
ATOM 1549 C C . TRP A 1 188 ? -13.048 -5.675 -8.113 1.00 46.19 188 TRP A C 1
ATOM 1551 O O . TRP A 1 188 ? -14.250 -5.440 -8.018 1.00 46.19 188 TRP A O 1
ATOM 1561 N N . PRO A 1 189 ? -12.570 -6.931 -8.287 1.00 44.88 189 PRO A N 1
ATOM 1562 C CA . PRO A 1 189 ? -13.360 -8.027 -8.865 1.00 44.88 189 PRO A CA 1
ATOM 1563 C C . PRO A 1 189 ? -14.613 -8.399 -8.062 1.00 44.88 189 PRO A C 1
ATOM 1565 O O . PRO A 1 189 ? -14.649 -9.375 -7.311 1.00 44.88 189 PRO A O 1
ATOM 1568 N N . ARG A 1 190 ? -15.677 -7.624 -8.293 1.00 46.41 190 ARG A N 1
ATOM 1569 C CA . ARG A 1 190 ? -17.051 -7.923 -7.932 1.00 46.41 190 ARG A CA 1
ATOM 1570 C C . ARG A 1 190 ? -17.379 -9.255 -8.617 1.00 46.41 190 ARG A C 1
ATOM 1572 O O . ARG A 1 190 ? -17.178 -9.370 -9.833 1.00 46.41 190 ARG A O 1
ATOM 1579 N N . PRO A 1 191 ? -17.865 -10.262 -7.878 1.00 45.84 191 PRO A N 1
ATOM 1580 C CA . PRO A 1 191 ? -18.541 -11.393 -8.493 1.00 45.84 191 PRO A CA 1
ATOM 1581 C C . PRO A 1 191 ? -19.616 -10.845 -9.442 1.00 45.84 191 PRO A C 1
ATOM 1583 O O . PRO A 1 191 ? -20.417 -10.002 -9.038 1.00 45.84 191 PRO A O 1
ATOM 1586 N N . GLU A 1 192 ? -19.660 -11.302 -10.697 1.00 45.72 192 GLU A N 1
ATOM 1587 C CA . GLU A 1 192 ? -20.763 -10.930 -11.611 1.00 45.72 192 GLU A CA 1
ATOM 1588 C C . GLU A 1 192 ? -22.110 -11.485 -11.108 1.00 45.72 192 GLU A C 1
ATOM 1590 O O . GLU A 1 192 ? -23.197 -11.101 -11.548 1.00 45.72 192 GLU A O 1
ATOM 1595 N N . SER A 1 193 ? -22.029 -12.412 -10.155 1.00 47.47 193 SER A N 1
ATOM 1596 C CA . SER A 1 193 ? -23.137 -12.984 -9.426 1.00 47.47 193 SER A CA 1
ATOM 1597 C C . SER A 1 193 ? -23.545 -12.126 -8.213 1.00 47.47 193 SER A C 1
ATOM 1599 O O . SER A 1 193 ? -22.730 -11.678 -7.418 1.00 47.47 193 SER A O 1
ATOM 1601 N N . VAL A 1 194 ? -24.864 -11.931 -8.094 1.00 50.97 194 VAL A N 1
ATOM 1602 C CA . VAL A 1 194 ? -25.668 -11.463 -6.940 1.00 50.97 194 VAL A CA 1
ATOM 1603 C C . VAL A 1 194 ? -24.966 -11.367 -5.559 1.00 50.97 194 VAL A C 1
ATOM 1605 O O . VAL A 1 194 ? -24.304 -12.326 -5.173 1.00 50.97 194 VAL A O 1
ATOM 1608 N N . PRO A 1 195 ? -25.227 -10.317 -4.737 1.00 47.28 195 PRO A N 1
ATOM 1609 C CA . PRO A 1 195 ? -24.421 -9.910 -3.564 1.00 47.28 195 PRO A CA 1
ATOM 1610 C C . PRO A 1 195 ? -23.943 -10.988 -2.575 1.00 47.28 195 PRO A C 1
ATOM 1612 O O . PRO A 1 195 ? -22.865 -10.863 -2.002 1.00 47.28 195 PRO A O 1
ATOM 1615 N N . TRP A 1 196 ? -24.694 -12.077 -2.394 1.00 50.25 196 TRP A N 1
ATOM 1616 C CA . TRP A 1 196 ? -24.284 -13.225 -1.573 1.00 50.25 196 TRP A CA 1
ATOM 1617 C C . TRP A 1 196 ? -23.100 -14.035 -2.145 1.00 50.25 196 TRP A C 1
ATOM 1619 O O . TRP A 1 196 ? -22.647 -14.990 -1.517 1.00 50.25 196 TRP A O 1
ATOM 1629 N N . ALA A 1 197 ? -22.606 -13.699 -3.341 1.00 51.78 197 ALA A N 1
ATOM 1630 C CA . ALA A 1 197 ? -21.611 -14.470 -4.079 1.00 51.78 197 ALA A CA 1
ATOM 1631 C C . ALA A 1 197 ? -20.163 -14.008 -3.852 1.00 51.78 197 ALA A C 1
ATOM 1633 O O . ALA A 1 197 ? -19.296 -14.281 -4.675 1.00 51.78 197 ALA A O 1
ATOM 1634 N N . MET A 1 198 ? -19.876 -13.381 -2.708 1.00 55.75 198 MET A N 1
ATOM 1635 C CA . MET A 1 198 ? -18.522 -13.304 -2.153 1.00 55.75 198 MET A CA 1
ATOM 1636 C C . MET A 1 198 ? -18.269 -14.524 -1.241 1.00 55.75 198 MET A C 1
ATOM 1638 O O . MET A 1 198 ? -18.458 -14.412 -0.026 1.00 55.75 198 MET A O 1
ATOM 1642 N N . PRO A 1 199 ? -17.846 -15.703 -1.758 1.00 58.38 199 PRO A N 1
ATOM 1643 C CA . PRO A 1 199 ? -17.487 -16.852 -0.935 1.00 58.38 199 PRO A CA 1
ATOM 1644 C C . PRO A 1 199 ? -16.141 -16.590 -0.258 1.00 58.38 199 PRO A C 1
ATOM 1646 O O . PRO A 1 199 ? -15.093 -17.084 -0.684 1.00 58.38 199 PRO A O 1
ATOM 1649 N N . LEU A 1 200 ? -16.174 -15.791 0.804 1.00 59.31 200 LEU A N 1
ATOM 1650 C CA . LEU A 1 200 ? -15.065 -15.671 1.731 1.00 59.31 200 LEU A CA 1
ATOM 1651 C C . LEU A 1 200 ? -14.745 -17.067 2.263 1.00 59.31 200 LEU A C 1
ATOM 1653 O O . LEU A 1 200 ? -15.636 -17.821 2.651 1.00 59.31 200 LEU A O 1
ATOM 1657 N N . LEU A 1 201 ? -13.466 -17.417 2.220 1.00 57.66 201 LEU A N 1
ATOM 1658 C CA . LEU A 1 201 ? -12.960 -18.697 2.694 1.00 57.66 201 LEU A CA 1
ATOM 1659 C C . LEU A 1 201 ? -12.231 -18.501 4.017 1.00 57.66 201 LEU A C 1
ATOM 1661 O O . LEU A 1 201 ? -11.761 -17.404 4.326 1.00 57.66 201 LEU A O 1
ATOM 1665 N N . TYR A 1 202 ? -12.080 -19.583 4.771 1.00 58.31 202 TYR A N 1
ATOM 1666 C CA . TYR A 1 202 ? -11.277 -19.595 5.984 1.00 58.31 202 TYR A CA 1
ATOM 1667 C C . TYR A 1 202 ? -9.839 -19.107 5.721 1.00 58.31 202 TYR A C 1
ATOM 1669 O O . TYR A 1 202 ? -9.181 -19.655 4.831 1.00 58.31 202 TYR A O 1
ATOM 1677 N N . PRO A 1 203 ? -9.307 -18.117 6.475 1.00 63.41 203 PRO A N 1
ATOM 1678 C CA . PRO A 1 203 ? -9.820 -17.545 7.727 1.00 63.41 203 PRO A CA 1
ATOM 1679 C C . PRO A 1 203 ? -10.416 -16.125 7.586 1.00 63.41 203 PRO A C 1
ATOM 1681 O O . PRO A 1 203 ? -10.350 -15.349 8.541 1.00 63.41 203 PRO A O 1
ATOM 1684 N N . ALA A 1 204 ? -10.908 -15.737 6.406 1.00 67.12 204 ALA A N 1
ATOM 1685 C CA . ALA A 1 204 ? -11.566 -14.446 6.170 1.00 67.12 204 ALA A CA 1
ATOM 1686 C C . ALA A 1 204 ? -13.084 -14.499 6.395 1.00 67.12 204 ALA A C 1
ATOM 1688 O O . ALA A 1 204 ? -13.666 -13.518 6.852 1.00 67.12 204 ALA A O 1
ATOM 1689 N N . ASP A 1 205 ? -13.698 -15.656 6.133 1.00 73.62 205 ASP A N 1
ATOM 1690 C CA . ASP A 1 205 ? -15.095 -15.974 6.460 1.00 73.62 205 ASP A CA 1
ATOM 1691 C C . ASP A 1 205 ? -15.486 -15.574 7.892 1.00 73.62 205 ASP A C 1
ATOM 1693 O O . ASP A 1 205 ? -16.545 -14.985 8.094 1.00 73.62 205 ASP A O 1
ATOM 1697 N N . LYS A 1 206 ? -14.591 -15.793 8.867 1.00 81.88 206 LYS A N 1
ATOM 1698 C CA . LYS A 1 206 ? -14.793 -15.471 10.285 1.00 81.88 206 LYS A CA 1
ATOM 1699 C C . LYS A 1 206 ? -15.137 -14.002 10.540 1.00 81.88 206 LYS A C 1
ATOM 1701 O O . LYS A 1 206 ? -15.720 -13.719 11.573 1.00 81.88 206 LYS A O 1
ATOM 1706 N N . PHE A 1 207 ? -14.764 -13.078 9.650 1.00 79.25 207 PHE A N 1
ATOM 1707 C CA . PHE A 1 207 ? -15.032 -11.644 9.807 1.00 79.25 207 PHE A CA 1
ATOM 1708 C C . PHE A 1 207 ? -16.350 -11.188 9.161 1.00 79.25 207 PHE A C 1
ATOM 1710 O O . PHE A 1 207 ? -16.740 -10.038 9.359 1.00 79.25 207 PHE A O 1
ATOM 1717 N N . ASN A 1 208 ? -17.039 -12.043 8.398 1.00 80.81 208 ASN A N 1
ATOM 1718 C CA . ASN A 1 208 ? -18.305 -11.677 7.770 1.00 80.81 208 ASN A CA 1
ATOM 1719 C C . ASN A 1 208 ? -19.498 -12.029 8.664 1.00 80.81 208 ASN A C 1
ATOM 1721 O O . ASN A 1 208 ? -19.984 -13.158 8.674 1.00 80.81 208 ASN A O 1
ATOM 1725 N N . PHE A 1 209 ? -19.985 -11.016 9.372 1.00 83.88 209 PHE A N 1
ATOM 1726 C CA . PHE A 1 209 ? -21.191 -11.080 10.195 1.00 83.88 209 PHE A CA 1
ATOM 1727 C C . PHE A 1 209 ? -22.436 -10.516 9.485 1.00 83.88 209 PHE A C 1
ATOM 1729 O O . PHE A 1 209 ? -23.513 -10.475 10.080 1.00 83.88 209 PHE A O 1
ATOM 1736 N N . GLY A 1 210 ? -22.313 -10.061 8.229 1.00 82.25 210 GLY A N 1
ATOM 1737 C CA . GLY A 1 210 ? -23.350 -9.278 7.551 1.00 82.25 210 GLY A CA 1
ATOM 1738 C C . GLY A 1 210 ? -23.737 -8.059 8.392 1.00 82.25 210 GLY A C 1
ATOM 1739 O O . GLY A 1 210 ? -22.912 -7.178 8.632 1.00 82.25 210 GLY A O 1
ATOM 1740 N N . THR A 1 211 ? -24.973 -8.061 8.897 1.00 84.62 211 THR A N 1
ATOM 1741 C CA . THR A 1 211 ? -25.537 -7.007 9.753 1.00 84.62 211 THR A CA 1
ATOM 1742 C C . THR A 1 211 ? -25.226 -7.151 11.253 1.00 84.62 211 THR A C 1
ATOM 1744 O O . THR A 1 211 ? -25.568 -6.259 12.028 1.00 84.62 211 THR A O 1
ATOM 1747 N N . ASP A 1 212 ? -24.626 -8.257 11.714 1.00 88.44 212 ASP A N 1
ATOM 1748 C CA . ASP A 1 212 ? -24.329 -8.491 13.141 1.00 88.44 212 ASP A CA 1
ATOM 1749 C C . ASP A 1 212 ? -23.029 -7.786 13.588 1.00 88.44 212 ASP A C 1
ATOM 1751 O O . ASP A 1 212 ? -21.965 -8.380 13.788 1.00 88.44 212 ASP A O 1
ATOM 1755 N N . ARG A 1 213 ? -23.128 -6.458 13.730 1.00 86.06 213 ARG A N 1
ATOM 1756 C CA . ARG A 1 213 ? -22.020 -5.573 14.134 1.00 86.06 213 ARG A CA 1
ATOM 1757 C C . ARG A 1 213 ? -21.508 -5.886 15.547 1.00 86.06 213 ARG A C 1
ATOM 1759 O O . ARG A 1 213 ? -20.311 -5.743 15.798 1.00 86.06 213 ARG A O 1
ATOM 1766 N N . ASP A 1 214 ? -22.376 -6.368 16.438 1.00 89.06 214 ASP A N 1
ATOM 1767 C CA . ASP A 1 214 ? -21.995 -6.804 17.786 1.00 89.06 214 ASP A CA 1
ATOM 1768 C C . ASP A 1 214 ? -21.221 -8.125 17.753 1.00 89.06 214 ASP A C 1
ATOM 1770 O O . ASP A 1 214 ? -20.197 -8.243 18.426 1.00 89.06 214 ASP A O 1
ATOM 1774 N N . GLY A 1 215 ? -21.635 -9.106 16.948 1.00 90.94 215 GLY A N 1
ATOM 1775 C CA . GLY A 1 215 ? -20.873 -10.335 16.717 1.00 90.94 215 GLY A CA 1
ATOM 1776 C C . GLY A 1 215 ? -19.461 -10.054 16.193 1.00 90.94 215 GLY A C 1
ATOM 1777 O O . GLY A 1 215 ? -18.485 -10.590 16.727 1.00 90.94 215 GLY A O 1
ATOM 1778 N N . LEU A 1 216 ? -19.334 -9.131 15.231 1.00 89.88 216 LEU A N 1
ATOM 1779 C CA . LEU A 1 216 ? -18.036 -8.672 14.727 1.00 89.88 216 LEU A CA 1
ATOM 1780 C C . LEU A 1 216 ? -17.202 -7.993 15.825 1.00 89.88 216 LEU A C 1
ATOM 1782 O O . LEU A 1 216 ? -16.026 -8.328 15.982 1.00 89.88 216 LEU A O 1
ATOM 1786 N N . ARG A 1 217 ? -17.795 -7.102 16.634 1.00 90.12 217 ARG A N 1
ATOM 1787 C CA . ARG A 1 217 ? -17.112 -6.470 17.779 1.00 90.12 217 ARG A CA 1
ATOM 1788 C C . ARG A 1 217 ? -16.601 -7.518 18.777 1.00 90.12 217 ARG A C 1
ATOM 1790 O O . ARG A 1 217 ? -15.414 -7.523 19.095 1.00 90.12 217 ARG A O 1
ATOM 1797 N N . ASN A 1 218 ? -17.451 -8.466 19.180 1.00 92.62 218 ASN A N 1
ATOM 1798 C CA . ASN A 1 218 ? -17.094 -9.574 20.076 1.00 92.62 218 ASN A CA 1
ATOM 1799 C C . ASN A 1 218 ? -15.954 -10.446 19.512 1.00 92.62 218 ASN A C 1
ATOM 1801 O O . ASN A 1 218 ? -15.068 -10.867 20.262 1.00 92.62 218 ASN A O 1
ATOM 1805 N N . LEU A 1 219 ? -15.927 -10.704 18.196 1.00 91.81 219 LEU A N 1
ATOM 1806 C CA . LEU A 1 219 ? -14.797 -11.395 17.574 1.00 91.81 219 LEU A CA 1
ATOM 1807 C C . LEU A 1 219 ? -13.514 -10.569 17.685 1.00 91.81 219 LEU A C 1
ATOM 1809 O O . LEU A 1 219 ? -12.502 -11.109 18.133 1.00 91.81 219 LEU A O 1
ATOM 1813 N N . LEU A 1 220 ? -13.528 -9.293 17.290 1.00 90.31 220 LEU A N 1
ATOM 1814 C CA . LEU A 1 220 ? -12.334 -8.444 17.354 1.00 90.31 220 LEU A CA 1
ATOM 1815 C C . LEU A 1 220 ? -11.808 -8.346 18.791 1.00 90.31 220 LEU A C 1
ATOM 1817 O O . LEU A 1 220 ? -10.610 -8.518 19.012 1.00 90.31 220 LEU A O 1
ATOM 1821 N N . GLU A 1 221 ? -12.701 -8.215 19.773 1.00 91.31 221 GLU A N 1
ATOM 1822 C CA . GLU A 1 221 ? -12.379 -8.235 21.202 1.00 91.31 221 GLU A CA 1
ATOM 1823 C C . GLU A 1 221 ? -11.717 -9.541 21.687 1.00 91.31 221 GLU A C 1
ATOM 1825 O O . GLU A 1 221 ? -10.995 -9.514 22.688 1.00 91.31 221 GLU A O 1
ATOM 1830 N N . SER A 1 222 ? -11.859 -10.656 20.960 1.00 92.75 222 SER A N 1
ATOM 1831 C CA . SER A 1 222 ? -11.208 -11.942 21.270 1.00 92.75 222 SER A CA 1
ATOM 1832 C C . SER A 1 222 ? -9.828 -12.150 20.621 1.00 92.75 222 SER A C 1
ATOM 1834 O O . SER A 1 222 ? -9.028 -12.951 21.111 1.00 92.75 222 SER A O 1
ATOM 1836 N N . LEU A 1 223 ? -9.520 -11.439 19.530 1.00 88.00 223 LEU A N 1
ATOM 1837 C CA . LEU A 1 223 ? -8.279 -11.606 18.760 1.00 88.00 223 LEU A CA 1
ATOM 1838 C C . LEU A 1 223 ? -7.074 -10.916 19.433 1.00 88.00 223 LEU A C 1
ATOM 1840 O O . LEU A 1 223 ? -7.253 -9.955 20.187 1.00 88.00 223 LEU A O 1
ATOM 1844 N N . PRO A 1 224 ? -5.820 -11.322 19.151 1.00 86.19 224 PRO A N 1
ATOM 1845 C CA . PRO A 1 224 ? -4.648 -10.540 19.548 1.00 86.19 224 PRO A CA 1
ATOM 1846 C C . PRO A 1 224 ? -4.571 -9.216 18.766 1.00 86.19 224 PRO A C 1
ATOM 1848 O O . PRO A 1 224 ? -5.015 -9.143 17.622 1.00 86.19 224 PRO A O 1
ATOM 1851 N N . SER A 1 225 ? -3.952 -8.176 19.338 1.00 82.44 225 SER A N 1
ATOM 1852 C CA . SER A 1 225 ? -3.874 -6.825 18.738 1.00 82.44 225 SER A CA 1
ATOM 1853 C C . SER A 1 225 ? -3.322 -6.797 17.306 1.00 82.44 225 SER A C 1
ATOM 1855 O O . SER A 1 225 ? -3.805 -6.042 16.470 1.00 82.44 225 SER A O 1
ATOM 1857 N N . PHE A 1 226 ? -2.361 -7.667 16.976 1.00 77.69 226 PHE A N 1
ATOM 1858 C CA . PHE A 1 226 ? -1.827 -7.764 15.613 1.00 77.69 226 PHE A CA 1
ATOM 1859 C C . PHE A 1 226 ? -2.813 -8.389 14.607 1.00 77.69 226 PHE A C 1
ATOM 1861 O O . PHE A 1 226 ? -2.663 -8.160 13.409 1.00 77.69 226 PHE A O 1
ATOM 1868 N N . GLU A 1 227 ? -3.816 -9.161 15.042 1.00 77.62 227 GLU A N 1
ATOM 1869 C CA . GLU A 1 227 ? -4.930 -9.624 14.193 1.00 77.62 227 GLU A CA 1
ATOM 1870 C C . GLU A 1 227 ? -6.094 -8.630 14.138 1.00 77.62 227 GLU A C 1
ATOM 1872 O O . GLU A 1 227 ? -6.793 -8.603 13.127 1.00 77.62 227 GLU A O 1
ATOM 1877 N N . ARG A 1 228 ? -6.264 -7.785 15.161 1.00 82.94 228 ARG A N 1
ATOM 1878 C CA . ARG A 1 228 ? -7.238 -6.688 15.136 1.00 82.94 228 ARG A CA 1
ATOM 1879 C C . ARG A 1 228 ? -6.843 -5.588 14.135 1.00 82.94 228 ARG A C 1
ATOM 1881 O O . ARG A 1 228 ? -5.646 -5.378 13.879 1.00 82.94 228 ARG A O 1
ATOM 1888 N N . PRO A 1 229 ? -7.829 -4.835 13.619 1.00 82.25 229 PRO A N 1
ATOM 1889 C CA . PRO A 1 229 ? -7.612 -3.484 13.111 1.00 82.25 229 PRO A CA 1
ATOM 1890 C C . PRO A 1 229 ? -7.274 -2.519 14.274 1.00 82.25 229 PRO A C 1
ATOM 1892 O O . PRO A 1 229 ? -6.969 -2.967 15.379 1.00 82.25 229 PRO A O 1
ATOM 1895 N N . ASN A 1 230 ? -7.247 -1.207 14.030 1.00 85.50 230 ASN A N 1
ATOM 1896 C CA . ASN A 1 230 ? -6.986 -0.186 15.056 1.00 85.50 230 ASN A CA 1
ATOM 1897 C C . ASN A 1 230 ? -8.252 0.625 15.400 1.00 85.50 230 ASN A C 1
ATOM 1899 O O . ASN A 1 230 ? -9.246 0.584 14.672 1.00 85.50 230 ASN A O 1
ATOM 1903 N N . LEU A 1 231 ? -8.222 1.384 16.498 1.00 86.44 231 LEU A N 1
ATOM 1904 C CA . LEU A 1 231 ? -9.349 2.178 17.008 1.00 86.44 231 LEU A CA 1
ATOM 1905 C C . LEU A 1 231 ? -9.899 3.183 15.989 1.00 86.44 231 LEU A C 1
ATOM 1907 O O . LEU A 1 231 ? -11.072 3.543 16.061 1.00 86.44 231 LEU A O 1
ATOM 1911 N N . ALA A 1 232 ? -9.074 3.640 15.043 1.00 83.88 232 ALA A N 1
ATOM 1912 C CA . ALA A 1 232 ? -9.534 4.470 13.938 1.00 83.88 232 ALA A CA 1
ATOM 1913 C C . ALA A 1 232 ? -10.501 3.679 13.045 1.00 83.88 232 ALA A C 1
ATOM 1915 O O . ALA A 1 232 ? -11.651 4.088 12.892 1.00 83.88 232 ALA A O 1
ATOM 1916 N N . TRP A 1 233 ? -10.078 2.511 12.540 1.00 85.31 233 TRP A N 1
ATOM 1917 C CA . TRP A 1 233 ? -10.926 1.579 11.782 1.00 85.31 233 TRP A CA 1
ATOM 1918 C C . TRP A 1 233 ? -12.218 1.241 12.535 1.00 85.31 233 TRP A C 1
ATOM 1920 O O . TRP A 1 233 ? -13.299 1.358 11.958 1.00 85.31 233 TRP A O 1
ATOM 1930 N N . GLU A 1 234 ? -12.137 0.910 13.830 1.00 84.62 234 GLU A N 1
ATOM 1931 C CA . GLU A 1 234 ? -13.331 0.577 14.624 1.00 84.62 234 GLU A CA 1
ATOM 1932 C C . GLU A 1 234 ? -14.291 1.771 14.722 1.00 84.62 234 GLU A C 1
ATOM 1934 O O . GLU A 1 234 ? -15.505 1.596 14.639 1.00 84.62 234 GLU A O 1
ATOM 1939 N N . ARG A 1 235 ? -13.764 3.000 14.787 1.00 82.38 235 ARG A N 1
ATOM 1940 C CA . ARG A 1 235 ? -14.562 4.232 14.785 1.00 82.38 235 ARG A CA 1
ATOM 1941 C C . ARG A 1 235 ? -15.173 4.608 13.437 1.00 82.38 235 ARG A C 1
ATOM 1943 O O . ARG A 1 235 ? -16.143 5.353 13.456 1.00 82.38 235 ARG A O 1
ATOM 1950 N N . LYS A 1 236 ? -14.698 4.113 12.290 1.00 80.12 236 LYS A N 1
ATOM 1951 C CA . LYS A 1 236 ? -15.445 4.272 11.023 1.00 80.12 236 LYS A CA 1
ATOM 1952 C C . LYS A 1 236 ? -16.500 3.186 10.862 1.00 80.12 236 LYS A C 1
ATOM 1954 O O . LYS A 1 236 ? -17.650 3.489 10.574 1.00 80.12 236 LYS A O 1
ATOM 1959 N N . TRP A 1 237 ? -16.118 1.932 11.073 1.00 81.94 237 TRP A N 1
ATOM 1960 C CA . TRP A 1 237 ? -16.914 0.788 10.626 1.00 81.94 237 TRP A CA 1
ATOM 1961 C C . TRP A 1 237 ? -17.835 0.202 11.705 1.00 81.94 237 TRP A C 1
ATOM 1963 O O . TRP A 1 237 ? -18.872 -0.373 11.376 1.00 81.94 237 TRP A O 1
ATOM 1973 N N . LEU A 1 238 ? -17.533 0.404 12.993 1.00 85.31 238 LEU A N 1
ATOM 1974 C CA . LEU A 1 238 ? -18.320 -0.079 14.141 1.00 85.31 238 LEU A CA 1
ATOM 1975 C C . LEU A 1 238 ? -18.877 1.071 15.009 1.00 85.31 238 LEU A C 1
ATOM 1977 O O . LEU A 1 238 ? -19.059 0.904 16.219 1.00 85.31 238 LEU A O 1
ATOM 1981 N N . ARG A 1 239 ? -19.142 2.233 14.392 1.00 80.62 239 ARG A N 1
ATOM 1982 C CA . ARG A 1 239 ? -19.873 3.364 14.991 1.00 80.62 239 ARG A CA 1
ATOM 1983 C C . ARG A 1 239 ? -21.385 3.181 14.863 1.00 80.62 239 ARG A C 1
ATOM 1985 O O . ARG A 1 239 ? -21.886 2.962 13.757 1.00 80.62 239 ARG A O 1
ATOM 1992 N N . ASP A 1 240 ? -22.101 3.306 15.976 1.00 76.38 240 ASP A N 1
ATOM 1993 C CA . ASP A 1 240 ? -23.548 3.053 16.069 1.00 76.38 240 ASP A CA 1
ATOM 1994 C C . ASP A 1 240 ? -24.395 4.054 15.253 1.00 76.38 240 ASP A C 1
ATOM 1996 O O . ASP A 1 240 ? -25.525 3.751 14.882 1.00 76.38 240 ASP A O 1
ATOM 2000 N N . ASP A 1 241 ? -23.835 5.226 14.942 1.00 75.75 241 ASP A N 1
ATOM 2001 C CA . ASP A 1 241 ? -24.404 6.282 14.094 1.00 75.75 241 ASP A CA 1
ATOM 2002 C C . ASP A 1 241 ? -23.963 6.211 12.615 1.00 75.75 241 ASP A C 1
ATOM 2004 O O . ASP A 1 241 ? -24.382 7.041 11.810 1.00 75.75 241 ASP A O 1
ATOM 2008 N N . GLY A 1 242 ? -23.131 5.230 12.243 1.00 69.25 242 GLY A N 1
ATOM 2009 C CA . GLY A 1 242 ? -22.688 5.007 10.864 1.00 69.25 242 GLY A CA 1
ATOM 2010 C C . GLY A 1 242 ? -23.667 4.152 10.053 1.00 69.25 242 GLY A C 1
ATOM 2011 O O . GLY A 1 242 ? -24.002 3.040 10.469 1.00 69.25 242 GLY A O 1
ATOM 2012 N N . ASP A 1 243 ? -24.059 4.648 8.876 1.00 71.06 243 ASP A N 1
ATOM 2013 C CA . ASP A 1 243 ? -24.958 3.996 7.906 1.00 71.06 243 ASP A CA 1
ATOM 2014 C C . ASP A 1 243 ? -24.219 2.924 7.075 1.00 71.06 243 ASP A C 1
ATOM 2016 O O . ASP A 1 243 ? -24.124 2.995 5.853 1.00 71.06 243 ASP A O 1
ATOM 2020 N N . PHE A 1 244 ? -23.626 1.957 7.781 1.00 76.25 244 PHE A N 1
ATOM 2021 C CA . PHE A 1 244 ? -22.913 0.804 7.223 1.00 76.25 244 PHE A CA 1
ATOM 2022 C C . PHE A 1 244 ? -23.633 -0.487 7.658 1.00 76.25 244 PHE A C 1
ATOM 2024 O O . PHE A 1 244 ? -23.270 -1.081 8.687 1.00 76.25 244 PHE A O 1
ATOM 2031 N N . PRO A 1 245 ? -24.728 -0.869 6.966 1.00 74.44 245 PRO A N 1
ATOM 2032 C CA . PRO A 1 245 ? -25.566 -2.001 7.350 1.00 74.44 245 PRO A CA 1
ATOM 2033 C C . PRO A 1 245 ? -24.874 -3.355 7.168 1.00 74.44 245 PRO A C 1
ATOM 2035 O O . PRO A 1 245 ? -25.157 -4.266 7.939 1.00 74.44 245 PRO A O 1
ATOM 2038 N N . GLU A 1 246 ? -23.964 -3.501 6.204 1.00 79.75 246 GLU A N 1
ATOM 2039 C CA . GLU A 1 246 ? -23.194 -4.720 5.960 1.00 79.75 246 GLU A CA 1
ATOM 2040 C C . GLU A 1 246 ? -21.706 -4.363 5.910 1.00 79.75 246 GLU A C 1
ATOM 2042 O O . GLU A 1 246 ? -21.097 -4.240 4.849 1.00 79.75 246 GLU A O 1
ATOM 2047 N N . VAL A 1 247 ? -21.111 -4.219 7.100 1.00 76.19 247 VAL A N 1
ATOM 2048 C CA . VAL A 1 247 ? -19.759 -3.669 7.320 1.00 76.19 247 VAL A CA 1
ATOM 2049 C C . VAL A 1 247 ? -18.693 -4.242 6.380 1.00 76.19 247 VAL A C 1
ATOM 2051 O O . VAL A 1 247 ? -17.788 -3.518 5.972 1.00 76.19 247 VAL A O 1
ATOM 2054 N N . PHE A 1 248 ? -18.774 -5.531 6.031 1.00 72.44 248 PHE A N 1
ATOM 2055 C CA . PHE A 1 248 ? -17.808 -6.144 5.124 1.00 72.44 248 PHE A CA 1
ATOM 2056 C C . PHE A 1 248 ? -17.976 -5.648 3.668 1.00 72.44 248 PHE A C 1
ATOM 2058 O O . PHE A 1 248 ? -17.010 -5.080 3.168 1.00 72.44 248 PHE A O 1
ATOM 2065 N N . PRO A 1 249 ? -19.138 -5.775 2.988 1.00 71.44 249 PRO A N 1
ATOM 2066 C CA . PRO A 1 249 ? -19.434 -5.034 1.753 1.00 71.44 249 PRO A CA 1
ATOM 2067 C C . PRO A 1 249 ? -19.114 -3.529 1.797 1.00 71.44 249 PRO A C 1
ATOM 2069 O O . PRO A 1 249 ? -18.370 -3.046 0.942 1.00 71.44 249 PRO A O 1
ATOM 2072 N N . ASP A 1 250 ? -19.604 -2.807 2.810 1.00 73.19 250 ASP A N 1
ATOM 2073 C CA . ASP A 1 250 ? -19.482 -1.343 2.920 1.00 73.19 250 ASP A CA 1
ATOM 2074 C C . ASP A 1 250 ? -18.017 -0.873 2.961 1.00 73.19 250 ASP A C 1
ATOM 2076 O O . ASP A 1 250 ? -17.668 0.196 2.452 1.00 73.19 250 ASP A O 1
ATOM 2080 N N . MET A 1 251 ? -17.124 -1.695 3.521 1.00 71.75 251 MET A N 1
ATOM 2081 C CA . MET A 1 251 ? -15.685 -1.444 3.499 1.00 71.75 251 MET A CA 1
ATOM 2082 C C . MET A 1 251 ? -15.082 -1.420 2.094 1.00 71.75 251 MET A C 1
ATOM 2084 O O . MET A 1 251 ? -14.097 -0.713 1.897 1.00 71.75 251 MET A O 1
ATOM 2088 N N . PHE A 1 252 ? -15.612 -2.164 1.122 1.00 64.25 252 PHE A N 1
ATOM 2089 C CA . PHE A 1 252 ? -15.075 -2.142 -0.244 1.00 64.25 252 PHE A CA 1
ATOM 2090 C C . PHE A 1 252 ? -15.623 -0.970 -1.051 1.00 64.25 252 PHE A C 1
ATOM 2092 O O . PHE A 1 252 ? -14.882 -0.399 -1.846 1.00 64.25 252 PHE A O 1
ATOM 2099 N N . GLU A 1 253 ? -16.871 -0.565 -0.809 1.00 63.97 253 GLU A N 1
ATOM 2100 C CA . GLU A 1 253 ? -17.483 0.557 -1.531 1.00 63.97 253 GLU A CA 1
ATOM 2101 C C . GLU A 1 253 ? -17.054 1.927 -0.976 1.00 63.97 253 GLU A C 1
ATOM 2103 O O . GLU A 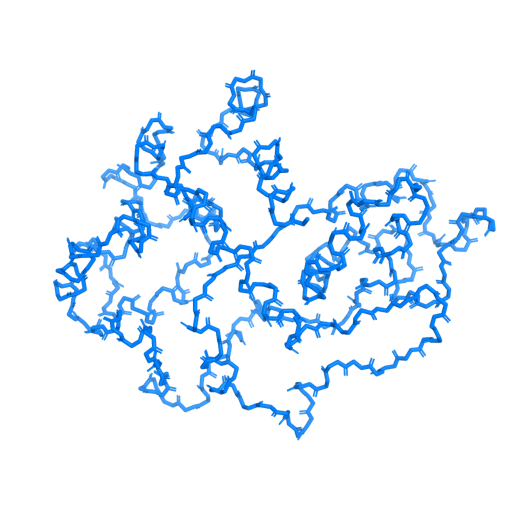1 253 ? -16.902 2.873 -1.745 1.00 63.97 253 GLU A O 1
ATOM 2108 N N . TYR A 1 254 ? -16.794 2.044 0.336 1.00 65.88 254 TYR A N 1
ATOM 2109 C CA . TYR A 1 254 ? -16.596 3.342 1.003 1.00 65.88 254 TYR A CA 1
ATOM 2110 C C . TYR A 1 254 ? -15.240 3.524 1.716 1.00 65.88 254 TYR A C 1
ATOM 2112 O O . TYR A 1 254 ? -15.071 4.473 2.493 1.00 65.88 254 TYR A O 1
ATOM 2120 N N . ALA A 1 255 ? -14.254 2.636 1.521 1.00 60.53 255 ALA A N 1
ATOM 2121 C CA . ALA A 1 255 ? -12.896 2.849 2.052 1.00 60.53 255 ALA A CA 1
ATOM 2122 C C . ALA A 1 255 ? -12.049 3.819 1.214 1.00 60.53 255 ALA A C 1
ATOM 2124 O O . ALA A 1 255 ? -11.201 4.512 1.779 1.00 60.53 255 ALA A O 1
ATOM 2125 N N . LEU A 1 256 ? -12.264 3.865 -0.102 1.00 54.56 256 LEU A N 1
ATOM 2126 C CA . LEU A 1 256 ? -11.534 4.741 -1.019 1.00 54.56 256 LEU A CA 1
ATOM 2127 C C . LEU A 1 256 ? -12.054 6.190 -0.929 1.00 54.56 256 LEU A C 1
ATOM 2129 O O . LEU A 1 256 ? -13.200 6.425 -0.555 1.00 54.56 256 LEU A O 1
ATOM 2133 N N . GLY A 1 257 ? -11.207 7.170 -1.264 1.00 59.47 257 GLY A N 1
ATOM 2134 C CA . GLY A 1 257 ? -11.628 8.575 -1.385 1.00 59.47 257 GLY A CA 1
ATOM 2135 C C . GLY A 1 257 ? -11.746 9.381 -0.081 1.00 59.47 257 GLY A C 1
ATOM 2136 O O . GLY A 1 257 ? -12.538 10.315 -0.026 1.00 59.47 257 GLY A O 1
ATOM 2137 N N . ASN A 1 258 ? -10.976 9.064 0.966 1.00 67.56 258 ASN A N 1
ATOM 2138 C CA . ASN A 1 258 ? -10.815 9.953 2.127 1.00 67.56 258 ASN A CA 1
ATOM 2139 C C . ASN A 1 258 ? -9.326 10.089 2.491 1.00 67.56 258 ASN A C 1
ATOM 2141 O O . ASN A 1 258 ? -8.670 9.109 2.852 1.00 67.56 258 ASN A O 1
ATOM 2145 N N . ARG A 1 259 ? -8.797 11.317 2.428 1.00 71.50 259 ARG A N 1
ATOM 2146 C CA . ARG A 1 259 ? -7.373 11.639 2.653 1.00 71.50 259 ARG A CA 1
ATOM 2147 C C . ARG A 1 259 ? -6.847 11.252 4.039 1.00 71.50 259 ARG A C 1
ATOM 2149 O O . ARG A 1 259 ? -5.682 10.894 4.199 1.00 71.50 259 ARG A O 1
ATOM 2156 N N . HIS A 1 260 ? -7.718 11.237 5.045 1.00 75.69 260 HIS A N 1
ATOM 2157 C CA . HIS A 1 260 ? -7.380 10.820 6.405 1.00 75.69 260 HIS A CA 1
ATOM 2158 C C . HIS A 1 260 ? -7.277 9.293 6.566 1.00 75.69 260 HIS A C 1
ATOM 2160 O O . HIS A 1 260 ? -6.944 8.834 7.654 1.00 75.69 260 HIS A O 1
ATOM 2166 N N . TRP A 1 261 ? -7.540 8.515 5.508 1.00 69.75 261 TRP A N 1
ATOM 2167 C CA . TRP A 1 261 ? -7.684 7.053 5.526 1.00 69.75 261 TRP A CA 1
ATOM 2168 C C . TRP A 1 261 ? -6.702 6.304 4.613 1.00 69.75 261 TRP A C 1
ATOM 2170 O O . TRP A 1 261 ? -6.934 5.143 4.270 1.00 69.75 261 TRP A O 1
ATOM 2180 N N . ASN A 1 262 ? -5.578 6.930 4.248 1.00 68.38 262 ASN A N 1
ATOM 2181 C CA . ASN A 1 262 ? -4.518 6.272 3.479 1.00 68.38 262 ASN A CA 1
ATOM 2182 C C . ASN A 1 262 ? -4.113 4.923 4.102 1.00 68.38 262 ASN A C 1
ATOM 2184 O O . ASN A 1 262 ? -3.913 4.812 5.314 1.00 68.38 262 ASN A O 1
ATOM 2188 N N . TRP A 1 263 ? -3.923 3.904 3.256 1.00 63.38 263 TRP A N 1
ATOM 2189 C CA . TRP A 1 263 ? -3.725 2.507 3.674 1.00 63.38 263 TRP A CA 1
ATOM 2190 C C . TRP A 1 263 ? -2.611 2.310 4.714 1.00 63.38 263 TRP A C 1
ATOM 2192 O O . TRP A 1 263 ? -2.696 1.419 5.561 1.00 63.38 263 TRP A O 1
ATOM 2202 N N . GLY A 1 264 ? -1.574 3.155 4.683 1.00 60.53 264 GLY A N 1
ATOM 2203 C CA . GLY A 1 264 ? -0.452 3.094 5.619 1.00 60.53 264 GLY A CA 1
ATOM 2204 C C . GLY A 1 264 ? -0.854 3.329 7.077 1.00 60.53 264 GLY A C 1
ATOM 2205 O O . GLY A 1 264 ? -0.208 2.796 7.976 1.00 60.53 264 GLY A O 1
ATOM 2206 N N . TYR A 1 265 ? -1.945 4.059 7.321 1.00 70.56 265 TYR A N 1
ATOM 2207 C CA . TYR A 1 265 ? -2.430 4.389 8.663 1.00 70.56 265 TYR A CA 1
ATOM 2208 C C . TYR A 1 265 ? -3.098 3.181 9.349 1.00 70.56 265 TYR A C 1
ATOM 2210 O O . TYR A 1 265 ? -3.132 3.097 10.576 1.00 70.56 265 TYR A O 1
ATOM 2218 N N . ALA A 1 266 ? -3.558 2.189 8.574 1.00 67.06 266 ALA A N 1
ATOM 2219 C CA . ALA A 1 266 ? -4.079 0.918 9.087 1.00 67.06 266 ALA A CA 1
ATOM 2220 C C . ALA A 1 266 ? -2.977 -0.036 9.604 1.00 67.06 266 ALA A C 1
ATOM 2222 O O . ALA A 1 266 ? -3.280 -1.096 10.155 1.00 67.06 266 ALA A O 1
ATOM 2223 N N . MET A 1 267 ? -1.696 0.315 9.430 1.00 73.69 267 MET A N 1
ATOM 2224 C CA . MET A 1 267 ? -0.570 -0.432 10.005 1.00 73.69 267 MET A CA 1
ATOM 2225 C C . MET A 1 267 ? -0.201 0.025 11.422 1.00 73.69 267 MET A C 1
ATOM 2227 O O . MET A 1 267 ? 0.519 -0.702 12.106 1.00 73.69 267 MET A O 1
ATOM 2231 N N . TRP A 1 268 ? -0.664 1.206 11.845 1.00 82.19 268 TRP A N 1
ATOM 2232 C CA . TRP A 1 268 ? -0.280 1.832 13.109 1.00 82.19 268 TRP A CA 1
ATOM 2233 C C . TRP A 1 268 ? -1.074 1.331 14.310 1.00 82.19 268 TRP A C 1
ATOM 2235 O O . TRP A 1 268 ? -2.260 1.001 14.204 1.00 82.19 268 TRP A O 1
ATOM 2245 N N . ASP A 1 269 ? -0.416 1.357 15.465 1.00 88.31 269 ASP A N 1
ATOM 2246 C CA . ASP A 1 269 ? -1.020 1.052 16.757 1.00 88.31 269 ASP A CA 1
ATOM 2247 C C . ASP A 1 269 ? -1.856 2.209 17.324 1.00 88.31 269 ASP A C 1
ATOM 2249 O O . ASP A 1 269 ? -1.715 3.379 16.953 1.00 88.31 269 ASP A O 1
ATOM 2253 N N . ASP A 1 270 ? -2.741 1.852 18.251 1.00 88.56 270 ASP A N 1
ATOM 2254 C CA . ASP A 1 270 ? -3.738 2.739 18.848 1.00 88.56 270 ASP A CA 1
ATOM 2255 C C . ASP A 1 270 ? -3.080 3.870 19.644 1.00 88.56 270 ASP A C 1
ATOM 2257 O O . ASP A 1 270 ? -3.489 5.030 19.557 1.00 88.56 270 ASP A O 1
ATOM 2261 N N . GLU A 1 271 ? -1.992 3.555 20.349 1.00 90.06 271 GLU A N 1
ATOM 2262 C CA . GLU A 1 271 ? -1.166 4.509 21.079 1.00 90.06 271 GLU A CA 1
ATOM 2263 C C . GLU A 1 271 ? -0.536 5.551 20.146 1.00 90.06 271 GLU A C 1
ATOM 2265 O O . GLU A 1 271 ? -0.481 6.727 20.503 1.00 90.06 271 GLU A O 1
ATOM 2270 N N . ARG A 1 272 ? -0.110 5.157 18.935 1.00 89.94 272 ARG A N 1
ATOM 2271 C CA . ARG A 1 272 ? 0.452 6.081 17.936 1.00 89.94 272 ARG A CA 1
ATOM 2272 C C . ARG A 1 272 ? -0.630 6.992 17.372 1.00 89.94 272 ARG A C 1
ATOM 2274 O O . ARG A 1 272 ? -0.442 8.207 17.336 1.00 89.94 272 ARG A O 1
ATOM 2281 N N . ALA A 1 273 ? -1.769 6.425 16.973 1.00 88.06 273 ALA A N 1
ATOM 2282 C CA . ALA A 1 273 ? -2.894 7.197 16.452 1.00 88.06 273 ALA A CA 1
ATOM 2283 C C . ALA A 1 273 ? -3.414 8.215 17.490 1.00 88.06 273 ALA A C 1
ATOM 2285 O O . ALA A 1 273 ? -3.699 9.362 17.139 1.00 88.06 273 ALA A O 1
ATOM 2286 N N . ALA A 1 274 ? -3.457 7.835 18.773 1.00 89.38 274 ALA A N 1
ATOM 2287 C CA . ALA A 1 274 ? -3.806 8.725 19.879 1.00 89.38 274 ALA A CA 1
ATOM 2288 C C . ALA A 1 274 ? -2.724 9.787 20.161 1.00 89.38 274 ALA A C 1
ATOM 2290 O O . ALA A 1 274 ? -3.048 10.968 20.291 1.00 89.38 274 ALA A O 1
ATOM 2291 N N . GLN A 1 275 ? -1.440 9.405 20.209 1.00 90.94 275 GLN A N 1
ATOM 2292 C CA . GLN A 1 275 ? -0.316 10.330 20.423 1.00 90.94 275 GLN A CA 1
ATOM 2293 C C . GLN A 1 275 ? -0.256 11.413 19.337 1.00 90.94 275 GLN A C 1
ATOM 2295 O O . GLN A 1 275 ? -0.029 12.585 19.641 1.00 90.94 275 GLN A O 1
ATOM 2300 N N . TRP A 1 276 ? -0.482 11.029 18.080 1.00 90.50 276 TRP A N 1
ATOM 2301 C CA . TRP A 1 276 ? -0.505 11.926 16.922 1.00 90.50 276 TRP A CA 1
ATOM 2302 C C . TRP A 1 276 ? -1.867 12.588 16.679 1.00 90.50 276 TRP A C 1
ATOM 2304 O O . TRP A 1 276 ? -2.027 13.271 15.670 1.00 90.50 276 TRP A O 1
ATOM 2314 N N . LYS A 1 277 ? -2.836 12.412 17.593 1.00 90.62 277 LYS A N 1
ATOM 2315 C CA . LYS A 1 277 ? -4.173 13.030 17.552 1.00 90.62 277 LYS A CA 1
ATOM 2316 C C . LYS A 1 277 ? -4.865 12.861 16.192 1.00 90.62 277 LYS A C 1
ATOM 2318 O O . LYS A 1 277 ? -5.415 13.820 15.655 1.00 90.62 277 LYS A O 1
ATOM 2323 N N . ALA A 1 278 ? -4.797 11.656 15.625 1.00 89.56 278 ALA A N 1
ATOM 2324 C CA . ALA A 1 278 ? -5.355 11.369 14.309 1.00 89.56 278 ALA A CA 1
ATOM 2325 C C . ALA A 1 278 ? -6.838 11.795 14.236 1.00 89.56 278 ALA A C 1
ATOM 2327 O O . ALA A 1 278 ? -7.606 11.354 15.092 1.00 89.56 278 ALA A O 1
ATOM 2328 N N . PRO A 1 279 ? -7.274 12.594 13.238 1.00 88.31 279 PRO A N 1
ATOM 2329 C CA . PRO A 1 279 ? -8.642 13.121 13.168 1.00 88.31 279 PRO A CA 1
ATOM 2330 C C . PRO A 1 279 ? -9.728 12.046 13.231 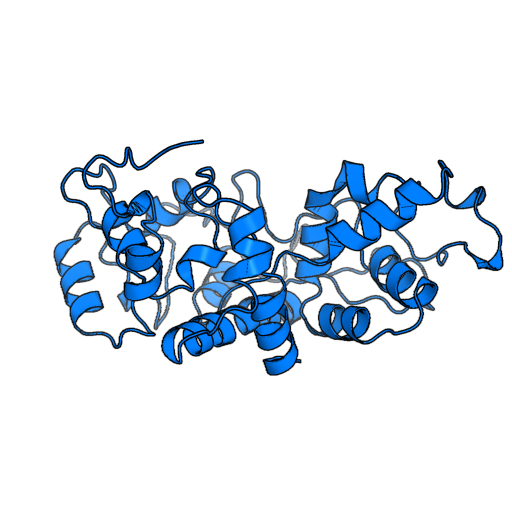1.00 88.31 279 PRO A C 1
ATOM 2332 O O . PRO A 1 279 ? -10.771 12.270 13.832 1.00 88.31 279 PRO A O 1
ATOM 2335 N N . MET A 1 280 ? -9.435 10.842 12.725 1.00 85.12 280 MET A N 1
ATOM 2336 C CA . MET A 1 280 ? -10.263 9.630 12.839 1.00 85.12 280 MET A CA 1
ATOM 2337 C C . MET A 1 280 ? -10.640 9.238 14.286 1.00 85.12 280 MET A C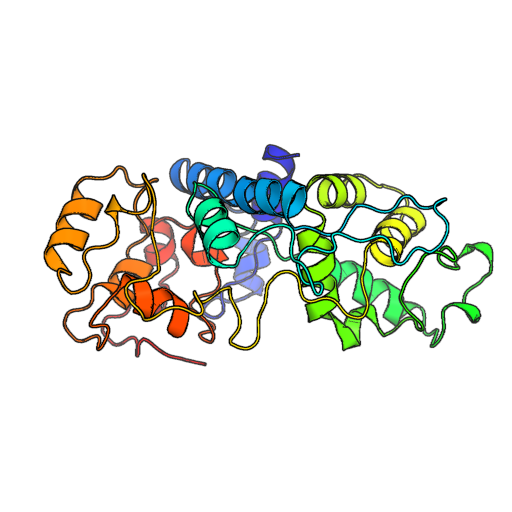 1
ATOM 2339 O O . MET A 1 280 ? -11.488 8.371 14.492 1.00 85.12 280 MET A O 1
ATOM 2343 N N . LEU A 1 281 ? -9.977 9.821 15.291 1.00 87.56 281 LEU A N 1
ATOM 2344 C CA . LEU A 1 281 ? -10.202 9.591 16.716 1.00 87.56 281 LEU A CA 1
ATOM 2345 C C . LEU A 1 281 ? -10.950 10.737 17.426 1.00 87.56 281 LEU A C 1
ATOM 2347 O O . LEU A 1 281 ? -11.161 10.636 18.638 1.00 87.56 281 LEU A O 1
ATOM 2351 N N . ASP A 1 282 ? -11.370 11.788 16.719 1.00 85.94 282 ASP A N 1
ATOM 2352 C CA . ASP A 1 282 ? -12.312 12.773 17.260 1.00 85.94 282 ASP A CA 1
ATOM 2353 C C . ASP A 1 282 ? -13.748 12.214 17.221 1.00 85.94 282 ASP A C 1
ATOM 2355 O O . ASP A 1 282 ? -14.158 11.555 16.264 1.00 85.94 282 ASP A O 1
ATOM 2359 N N . GLU A 1 283 ? -14.540 12.474 18.260 1.00 81.38 283 GLU A N 1
ATOM 2360 C CA . GLU A 1 283 ? -15.949 12.055 18.319 1.00 81.38 283 GLU A CA 1
ATOM 2361 C C . GLU A 1 283 ? -16.805 12.777 17.264 1.00 81.38 283 GLU A C 1
ATOM 2363 O O . GLU A 1 283 ? -17.779 12.215 16.758 1.00 81.38 283 GLU A O 1
ATOM 2368 N N . ASN A 1 284 ? -16.386 13.983 16.873 1.00 83.31 284 ASN A N 1
ATOM 2369 C CA . ASN A 1 284 ? -17.024 14.852 15.886 1.00 83.31 284 ASN A CA 1
ATOM 2370 C C . ASN A 1 284 ? -16.475 14.641 14.461 1.00 83.31 284 ASN A C 1
ATOM 2372 O O . ASN A 1 284 ? -16.823 15.402 13.557 1.00 83.31 284 ASN A O 1
ATOM 2376 N N . TYR A 1 285 ? -15.597 13.654 14.245 1.00 81.12 285 TYR A N 1
ATOM 2377 C CA . TYR A 1 285 ? -15.039 13.374 12.922 1.00 81.12 285 TYR A CA 1
ATOM 2378 C C . TYR A 1 285 ? -16.152 12.973 11.932 1.00 81.12 285 TYR A C 1
ATOM 2380 O O . TYR A 1 285 ? -16.881 12.020 12.212 1.00 81.12 285 TYR A O 1
ATOM 2388 N N . PRO A 1 286 ? -16.284 13.632 10.761 1.00 72.44 286 PRO A N 1
ATOM 2389 C CA . PRO A 1 286 ? -17.435 13.458 9.865 1.00 72.44 286 PRO A CA 1
ATOM 2390 C C . PRO A 1 286 ? -17.474 12.120 9.102 1.00 72.44 286 PRO A C 1
ATOM 2392 O O . PRO A 1 286 ? -18.351 11.924 8.266 1.00 72.44 286 PRO A O 1
ATOM 2395 N N . GLY A 1 287 ? -16.517 11.210 9.323 1.00 67.62 287 GLY A N 1
ATOM 2396 C CA . GLY A 1 287 ? -16.406 9.909 8.641 1.00 67.62 287 GLY A CA 1
ATOM 2397 C C . GLY A 1 287 ? -15.906 9.997 7.191 1.00 67.62 287 GLY A C 1
ATOM 2398 O O . GLY A 1 287 ? -15.113 9.158 6.751 1.00 67.62 287 GLY A O 1
ATOM 2399 N N . TYR A 1 288 ? -16.311 11.048 6.479 1.00 68.06 288 TYR A N 1
ATOM 2400 C CA . TYR A 1 288 ? -15.918 11.382 5.117 1.00 68.06 288 TYR A CA 1
ATOM 2401 C C . TYR A 1 288 ? -15.364 12.811 5.048 1.00 68.06 288 TYR A C 1
ATOM 2403 O O . TYR A 1 288 ? -15.985 13.751 5.540 1.00 68.06 288 TYR A O 1
ATOM 2411 N N . ASP A 1 289 ? -14.188 12.955 4.444 1.00 66.31 289 ASP A N 1
ATOM 2412 C CA . ASP A 1 289 ? -13.510 14.224 4.183 1.00 66.31 289 ASP A CA 1
ATOM 2413 C C . ASP A 1 289 ? -12.599 14.015 2.951 1.00 66.31 289 ASP A C 1
ATOM 2415 O O . ASP A 1 289 ? -11.602 13.292 3.072 1.00 66.31 289 ASP A O 1
ATOM 2419 N N . PRO A 1 290 ? -12.993 14.523 1.766 1.00 59.59 290 PRO A N 1
ATOM 2420 C CA . PRO A 1 290 ? -12.304 14.273 0.498 1.00 59.59 290 PRO A CA 1
ATOM 2421 C C . PRO A 1 290 ? -11.018 15.102 0.344 1.00 59.59 290 PRO A C 1
ATOM 2423 O O . PRO A 1 290 ? -11.045 16.316 0.654 1.00 59.59 290 PRO A O 1
#

Secondary structure (DSSP, 8-state):
-HHHHHHHHHHHPPPPTTS-HHHIIIII-S----HHHHHHHHHHHHHHHHHHTTTSPPPPPTTPPP---S--TTSSS-SS-HHHHHHHHTSS------SHHHHHHHHHTT--SBGGGS-GGGPPPTT---SBTTHHHHTHHHHHHHHHHT-HHHHHHHTT--SHHHHHHHHHHH--SS--SS--SS-S---SS-GGG----TTTGGG--TT-HHHHHHHHHHS-TTTS--HHHHHHHS-TTS--SSHHHHHHHHSSS-GGG-GGGGGS-HHHHHHTT-GGGSTT--S---

pLDDT: mean 72.17, std 14.45, range [30.84, 93.81]

Foldseek 3Di:
DLVVVVQVCLQPPDDAPLDDPVCCNPPCGNPPADPLLSLLSSLAQCLLQVQLVPLAWAQDDQPDDADPPTQCQVDPDHPDALLRVLQSNLPIGHFDFPDLVVLLVVLVVVVWFFLVPDDPVLRAGPLFPDGTSNCCPVPVPQLRQNQSSNGCVLVVVLVPDPDSSVSNNSSRNRRDDDDGSCDDPPPNPDPPDDPVPNPHDPPSVCQFPFQPLVSNVVVLVPDPPSPHWEPLLCLLQSPPPHPNRGSVVCCVVPQPQASLRPPSVRSDYHVVCVVSVRLSPDPPRPSGDD

Radius of gyration: 20.91 Å; chains: 1; bounding box: 50×40×50 Å

Organism: NCBI:txid1448320